Protein AF-A0A958L4K6-F1 (afdb_monomer)

Secondary structure (DSSP, 8-state):
-HHHHHHHHHHHHHHHHH----S--TTTTT-HHHHHHHSPPPGGG-TTS-HHHHHHHHHHHHHHHHHHHSSTT-HHHHHHHHHHHHHHHHHHHHHHHHHHHHHHHHHHHHHHHHHHHHHHHHHHHHHHHHHHHHHTTTGGG--HHHHHHHHHHHHHHHHHHHHHHHHHH---HHHHHHHHTSEEEEESSSSTTSS-EEEEEGGGHHHHHHHHHHHHHHHHHHHHHHHHHHHHHHHHHHHHHHHHTT--

pLDDT: mean 72.55, std 13.31, range [35.38, 89.75]

Solvent-accessible surface area (backbone atoms only — not comparable to full-atom values): 13839 Å² total; per-residue (Å²): 125,69,63,67,56,54,52,52,49,48,46,49,56,50,48,61,73,65,54,81,73,72,88,73,53,78,68,52,74,73,35,48,33,26,48,49,43,72,48,74,81,58,79,59,61,55,82,83,58,55,59,74,52,52,52,51,50,51,52,50,53,50,51,55,37,52,56,55,54,68,52,90,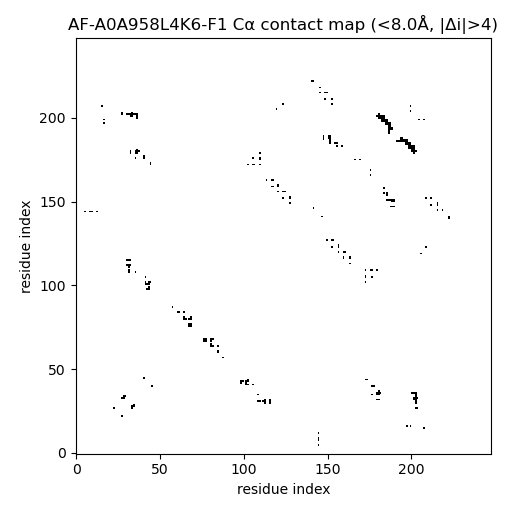86,46,71,68,57,32,52,52,36,50,52,50,50,50,51,52,52,50,52,51,51,54,48,52,53,51,32,52,51,45,48,52,52,50,50,51,50,50,53,54,27,50,52,51,49,53,52,50,45,52,55,50,51,54,46,52,54,53,46,51,64,66,39,68,82,48,65,91,73,67,52,74,62,56,56,38,50,54,36,40,54,51,48,52,47,51,52,51,51,50,50,52,55,53,56,74,74,53,86,55,65,53,61,51,52,60,57,49,42,34,58,49,79,44,40,55,38,90,48,85,89,54,58,60,77,42,74,47,45,47,43,48,43,70,58,56,51,52,53,51,49,50,57,44,49,58,49,48,52,52,50,53,50,53,52,52,52,52,52,52,52,53,52,51,51,55,49,50,54,55,51,56,66,70,78,107

Foldseek 3Di:
DPVVVLVVLVVVLVCLLVDPPDQPDPVLVPQLLSVLLPDDQQPLQDPPPPCVPLVVVLVVLLVVLVVQLPDPDCPPSVVVSVVVNVVSVVVVVVVVVVSVVSLVVLVVSLVRNLVVLVVVLVVLVVLLVVVCVLCVVPVVPDDLSLQQLSLQSVQLSVVSVVLNVVVVVDPRSSVSSVVSNFWDWGARDNDPPPHDIGTHGNSCSVVSNVVSSVSNVVRSVVSVVVVVVVVVVVVVVVVVVVVVVVVD

Mean predicted aligned error: 13.58 Å

Structure (mmCIF, N/CA/C/O backbone):
data_AF-A0A958L4K6-F1
#
_entry.id   AF-A0A958L4K6-F1
#
loop_
_atom_site.group_PDB
_atom_site.id
_atom_site.type_symbol
_atom_site.label_atom_id
_atom_site.label_alt_id
_atom_site.label_comp_id
_atom_site.label_asym_id
_atom_site.label_entity_id
_atom_site.label_seq_id
_atom_site.pdbx_PDB_ins_code
_atom_site.Cartn_x
_atom_site.Cartn_y
_atom_site.Cartn_z
_atom_site.occupancy
_atom_site.B_iso_or_equiv
_atom_site.auth_seq_id
_atom_site.auth_comp_id
_atom_site.auth_asym_id
_atom_site.auth_atom_id
_atom_site.pdbx_PDB_model_num
ATOM 1 N N . MET A 1 1 ? -34.001 4.582 21.088 1.00 43.16 1 MET A N 1
ATOM 2 C CA . MET A 1 1 ? -32.784 5.393 20.832 1.00 43.16 1 MET A CA 1
ATOM 3 C C . MET A 1 1 ? -31.508 4.577 20.560 1.00 43.16 1 MET A C 1
ATOM 5 O O . MET A 1 1 ? -30.573 5.158 20.028 1.00 43.16 1 MET A O 1
ATOM 9 N N . SER A 1 2 ? -31.430 3.273 20.881 1.00 48.81 2 SER A N 1
ATOM 10 C CA . SER A 1 2 ? -30.214 2.449 20.673 1.00 48.81 2 SER A CA 1
ATOM 11 C C . SER A 1 2 ? -30.035 1.944 19.227 1.00 48.81 2 SER A C 1
ATOM 13 O O . SER A 1 2 ? -28.913 1.917 18.723 1.00 48.81 2 SER A O 1
ATOM 15 N N . ASP A 1 3 ? -31.123 1.610 18.525 1.00 35.72 3 ASP A N 1
ATOM 16 C CA . ASP A 1 3 ? -31.025 0.961 17.205 1.00 35.72 3 ASP A CA 1
ATOM 17 C C . ASP A 1 3 ? -30.798 1.928 16.034 1.00 35.72 3 ASP A C 1
ATOM 19 O O . ASP A 1 3 ? -30.047 1.601 15.117 1.00 35.72 3 ASP A O 1
ATOM 23 N N . GLU A 1 4 ? -31.322 3.156 16.092 1.00 35.38 4 GLU A N 1
ATOM 24 C CA . GLU A 1 4 ? -31.062 4.182 15.065 1.00 35.38 4 GLU A CA 1
ATOM 25 C C . GLU A 1 4 ? -29.588 4.616 15.030 1.00 35.38 4 GLU A C 1
ATOM 27 O O . GLU A 1 4 ? -29.027 4.822 13.956 1.00 35.38 4 GLU A O 1
ATOM 32 N N . ARG A 1 5 ? -28.908 4.667 16.188 1.00 46.19 5 ARG A N 1
ATOM 33 C CA . ARG A 1 5 ? -27.465 4.966 16.252 1.00 46.19 5 ARG A CA 1
ATOM 34 C C . ARG A 1 5 ? -26.610 3.824 15.695 1.00 46.19 5 ARG A C 1
ATOM 36 O O . ARG A 1 5 ? -25.595 4.081 15.054 1.00 46.19 5 ARG A O 1
ATOM 43 N N . LYS A 1 6 ? -27.018 2.565 15.898 1.00 40.75 6 LYS A N 1
ATOM 44 C CA . LYS A 1 6 ? -26.334 1.385 15.331 1.00 40.75 6 LYS A CA 1
ATOM 45 C C . LYS A 1 6 ? -26.487 1.310 13.810 1.00 40.75 6 LYS A C 1
ATOM 47 O O . LYS A 1 6 ? -25.516 0.997 13.123 1.00 40.75 6 LYS A O 1
ATOM 52 N N . LEU A 1 7 ? -27.676 1.628 13.291 1.00 42.53 7 LEU A N 1
ATOM 53 C CA . LEU A 1 7 ? -27.942 1.742 11.853 1.00 42.53 7 LEU A CA 1
ATOM 54 C C . LEU A 1 7 ? -27.157 2.899 11.220 1.00 42.53 7 LEU A C 1
ATOM 56 O O . LEU A 1 7 ? -26.510 2.687 10.198 1.00 42.53 7 LEU A O 1
ATOM 60 N N . GLY A 1 8 ? -27.112 4.067 11.870 1.00 45.09 8 GLY A N 1
ATOM 61 C CA . GLY A 1 8 ? -26.341 5.222 11.399 1.00 45.09 8 GLY A CA 1
ATOM 62 C C . GLY A 1 8 ? -24.828 4.980 11.318 1.00 45.09 8 GLY A C 1
ATOM 63 O O . GLY A 1 8 ? -24.182 5.471 10.404 1.00 45.09 8 GLY A O 1
ATOM 64 N N . ARG A 1 9 ? -24.245 4.170 12.214 1.00 48.53 9 ARG A N 1
ATOM 65 C CA . ARG A 1 9 ? -22.796 3.868 12.189 1.00 48.53 9 ARG A CA 1
ATOM 66 C C . ARG A 1 9 ? -22.401 2.760 11.222 1.00 48.53 9 ARG A C 1
ATOM 68 O O . ARG A 1 9 ? -21.302 2.794 10.681 1.00 48.53 9 ARG A O 1
ATOM 75 N N . ARG A 1 10 ? -23.284 1.782 10.987 1.00 45.12 10 ARG A N 1
ATOM 76 C CA . ARG A 1 10 ? -23.115 0.855 9.858 1.00 45.12 10 ARG A CA 1
ATOM 77 C C . ARG A 1 10 ? -23.192 1.609 8.535 1.00 45.12 10 ARG A C 1
ATOM 79 O O . ARG A 1 10 ? -22.370 1.343 7.672 1.00 45.12 10 ARG A O 1
ATOM 86 N N . ALA A 1 11 ? -24.119 2.562 8.417 1.00 49.81 11 ALA A N 1
ATOM 87 C CA . ALA A 1 11 ? -24.169 3.466 7.276 1.00 49.81 11 ALA A CA 1
ATOM 88 C C . ALA A 1 11 ? -22.883 4.295 7.169 1.00 49.81 11 ALA A C 1
ATOM 90 O O . ALA A 1 11 ? -22.297 4.285 6.108 1.00 49.81 11 ALA A O 1
ATOM 91 N N . ALA A 1 12 ? -22.354 4.863 8.261 1.00 51.41 12 ALA A N 1
ATOM 92 C CA . ALA A 1 12 ? -21.104 5.631 8.227 1.00 51.41 12 ALA A CA 1
ATOM 93 C C . ALA A 1 12 ? -19.885 4.817 7.758 1.00 51.41 12 ALA A C 1
ATOM 95 O O . ALA A 1 12 ? -19.093 5.323 6.982 1.00 51.41 12 ALA A O 1
ATOM 96 N N . LEU A 1 13 ? -19.732 3.559 8.188 1.00 52.06 13 LEU A N 1
ATOM 97 C CA . LEU A 1 13 ? -18.602 2.713 7.774 1.00 52.06 13 LEU A CA 1
ATOM 98 C C . LEU A 1 13 ? -18.737 2.251 6.312 1.00 52.06 13 LEU A C 1
ATOM 100 O O . LEU A 1 13 ? -17.747 2.170 5.594 1.00 52.06 13 LEU A O 1
ATOM 104 N N . VAL A 1 14 ? -19.971 2.000 5.862 1.00 51.19 14 VAL A N 1
ATOM 105 C CA . VAL A 1 14 ? -20.287 1.745 4.450 1.00 51.19 14 VAL A CA 1
ATOM 106 C C . VAL A 1 14 ? -20.069 3.010 3.618 1.00 51.19 14 VAL A C 1
ATOM 108 O O . VAL A 1 14 ? -19.422 2.932 2.587 1.00 51.19 14 VAL A O 1
ATOM 111 N N . ASP A 1 15 ? -20.522 4.174 4.075 1.00 51.16 15 ASP A N 1
ATOM 112 C CA . ASP A 1 15 ? -20.342 5.469 3.414 1.00 51.16 15 ASP A CA 1
ATOM 113 C C . ASP A 1 15 ? -18.861 5.853 3.337 1.00 51.16 15 ASP A C 1
ATOM 115 O O . ASP A 1 15 ? -18.447 6.411 2.332 1.00 51.16 15 ASP A O 1
ATOM 119 N N . LEU A 1 16 ? -18.041 5.481 4.326 1.00 53.28 16 LEU A N 1
ATOM 120 C CA . LEU A 1 16 ? -16.588 5.692 4.313 1.00 53.28 16 LEU A CA 1
ATOM 121 C C . LEU A 1 16 ? -15.876 4.778 3.302 1.00 53.28 16 LEU A C 1
ATOM 123 O O . LEU A 1 16 ? -14.919 5.189 2.658 1.00 53.28 16 LEU A O 1
ATOM 127 N N . LEU A 1 17 ? -16.384 3.556 3.104 1.00 49.12 17 LEU A N 1
ATOM 128 C CA . LEU A 1 17 ? -15.924 2.639 2.052 1.00 49.12 17 LEU A CA 1
ATOM 129 C C . LEU A 1 17 ? -16.460 3.013 0.656 1.00 49.12 17 LEU A C 1
ATOM 131 O O . LEU A 1 17 ? -15.868 2.632 -0.352 1.00 49.12 17 LEU A O 1
ATOM 135 N N . TYR A 1 18 ? -17.569 3.755 0.594 1.00 45.62 18 TYR A N 1
ATOM 136 C CA . TYR A 1 18 ? -18.181 4.274 -0.632 1.00 45.62 18 TYR A CA 1
ATOM 137 C C . TYR A 1 18 ? -17.740 5.706 -0.973 1.00 45.62 18 TYR A C 1
ATOM 139 O O . TYR A 1 18 ? -18.053 6.178 -2.072 1.00 45.62 18 TYR A O 1
ATOM 147 N N . TRP A 1 19 ? -17.040 6.410 -0.075 1.00 43.09 19 TRP A N 1
ATOM 148 C CA . TRP A 1 19 ? -16.670 7.799 -0.308 1.00 43.09 19 TRP A CA 1
ATOM 149 C C . TRP A 1 19 ? -15.504 7.886 -1.285 1.00 43.09 19 TRP A C 1
ATOM 151 O O . TRP A 1 19 ? -14.355 7.569 -0.985 1.00 43.09 19 TRP A O 1
ATOM 161 N N . ASP A 1 20 ? -15.840 8.362 -2.479 1.00 37.66 20 ASP A N 1
ATOM 162 C CA . ASP A 1 20 ? -14.915 8.826 -3.498 1.00 37.66 20 ASP A CA 1
ATOM 163 C C . ASP A 1 20 ? -14.172 10.053 -2.942 1.00 37.66 20 ASP A C 1
ATOM 165 O O . ASP A 1 20 ? -14.572 11.203 -3.142 1.00 37.66 20 ASP A O 1
ATOM 169 N N . HIS A 1 21 ? -13.130 9.820 -2.138 1.00 45.28 21 HIS A N 1
ATOM 170 C CA . HIS A 1 21 ? -12.241 10.880 -1.690 1.00 45.28 21 HIS A CA 1
ATOM 171 C C . HIS A 1 21 ? -11.534 11.444 -2.920 1.00 45.28 21 HIS A C 1
ATOM 173 O O . HIS A 1 21 ? -10.486 10.961 -3.357 1.00 45.28 21 HIS A O 1
ATOM 179 N N . THR A 1 22 ? -12.111 12.506 -3.480 1.00 40.19 22 THR A N 1
ATOM 180 C CA . THR A 1 22 ? -11.419 13.393 -4.405 1.00 40.19 22 THR A CA 1
ATOM 181 C C . THR A 1 22 ? -10.070 13.754 -3.785 1.00 40.19 22 THR A C 1
ATOM 183 O O . THR A 1 22 ? -10.028 14.240 -2.657 1.00 40.19 22 THR A O 1
ATOM 186 N N . LEU A 1 23 ? -8.996 13.471 -4.528 1.00 43.59 23 LEU A N 1
ATOM 187 C CA . LEU A 1 23 ? -7.555 13.546 -4.223 1.00 43.59 23 LEU A CA 1
ATOM 188 C C . LEU A 1 23 ? -7.027 14.910 -3.695 1.00 43.59 23 LEU A C 1
ATOM 190 O O . LEU A 1 23 ? -5.999 15.402 -4.156 1.00 43.59 23 LEU A O 1
ATOM 194 N N . SER A 1 24 ? -7.709 15.580 -2.764 1.00 39.88 24 SER A N 1
ATOM 195 C CA . SER A 1 24 ? -7.459 16.994 -2.450 1.00 39.88 24 SER A CA 1
ATOM 196 C C . SER A 1 24 ? -6.723 17.256 -1.136 1.00 39.88 24 SER A C 1
ATOM 198 O O . SER A 1 24 ? -6.512 18.420 -0.797 1.00 39.88 24 SER A O 1
ATOM 200 N N . SER A 1 25 ? -6.324 16.232 -0.377 1.00 44.19 25 SER A N 1
ATOM 201 C CA . SER A 1 25 ? -5.546 16.448 0.849 1.00 44.19 25 SER A CA 1
ATOM 202 C C . SER A 1 25 ? -4.074 16.722 0.502 1.00 44.19 25 SER A C 1
ATOM 204 O O . SER A 1 25 ? -3.472 16.024 -0.313 1.00 44.19 25 SER A O 1
ATOM 206 N N . ALA A 1 26 ? -3.468 17.748 1.108 1.00 46.88 26 ALA A N 1
ATOM 207 C CA . ALA A 1 26 ? -2.056 18.088 0.891 1.00 46.88 26 ALA A CA 1
ATOM 208 C C . ALA A 1 26 ? -1.102 16.931 1.254 1.00 46.88 26 ALA A C 1
ATOM 210 O O . ALA A 1 26 ? -0.021 16.829 0.688 1.00 46.88 26 ALA A O 1
ATOM 211 N N . VAL A 1 27 ? -1.542 16.018 2.125 1.00 46.88 27 VAL A N 1
ATOM 212 C CA . VAL A 1 27 ? -0.804 14.819 2.544 1.00 46.88 27 VAL A CA 1
ATOM 213 C C . VAL A 1 27 ? -0.813 13.731 1.448 1.00 46.88 27 VAL A C 1
ATOM 215 O O . VAL A 1 27 ? 0.168 13.005 1.309 1.00 46.88 27 VAL A O 1
ATOM 218 N N . LEU A 1 28 ? -1.839 13.671 0.579 1.00 47.50 28 LEU A N 1
ATOM 219 C CA . LEU A 1 28 ? -1.854 12.792 -0.611 1.00 47.50 28 LEU A CA 1
ATOM 220 C C . LEU A 1 28 ? -0.819 13.202 -1.670 1.00 47.50 28 LEU A C 1
ATOM 222 O O . LEU A 1 28 ? -0.403 12.369 -2.469 1.00 47.50 28 LEU A O 1
ATOM 226 N N . ARG A 1 29 ? -0.387 14.471 -1.704 1.00 51.12 29 ARG A N 1
ATOM 227 C CA . ARG A 1 29 ? 0.635 14.938 -2.665 1.00 51.12 29 ARG A CA 1
ATOM 228 C C . ARG A 1 29 ? 2.043 14.418 -2.355 1.00 51.12 29 ARG A C 1
ATOM 230 O O . ARG A 1 29 ? 2.867 14.325 -3.276 1.00 51.12 29 ARG A O 1
ATOM 237 N N . ASP A 1 30 ? 2.298 14.070 -1.097 1.00 62.56 30 ASP A N 1
ATOM 238 C CA . ASP A 1 30 ? 3.616 13.639 -0.622 1.00 62.56 30 ASP A CA 1
ATOM 239 C C . ASP A 1 30 ? 3.746 12.116 -0.468 1.00 62.56 30 ASP A C 1
ATOM 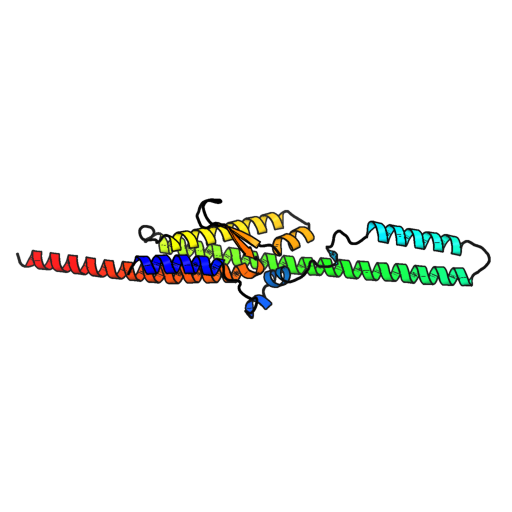241 O O . ASP A 1 30 ? 4.866 11.620 -0.393 1.00 62.56 30 ASP A O 1
ATOM 245 N N . SER A 1 31 ? 2.639 11.364 -0.519 1.00 72.81 31 SER A N 1
ATOM 246 C CA . SER A 1 31 ? 2.668 9.894 -0.560 1.00 72.81 31 SER A CA 1
ATOM 247 C C . SER A 1 31 ? 3.216 9.378 -1.894 1.00 72.81 31 SER A C 1
ATOM 249 O O . SER A 1 31 ? 2.783 9.789 -2.980 1.00 72.81 31 SER A O 1
ATOM 251 N N . MET A 1 32 ? 4.157 8.434 -1.829 1.00 80.88 32 MET A N 1
ATOM 252 C CA . MET A 1 32 ? 4.737 7.824 -3.021 1.00 80.88 32 MET A CA 1
ATOM 253 C C . MET A 1 32 ? 3.766 6.817 -3.648 1.00 80.88 32 MET A C 1
ATOM 255 O O . MET A 1 32 ? 3.663 6.738 -4.876 1.00 80.88 32 MET A O 1
ATOM 259 N N . LEU A 1 33 ? 2.975 6.122 -2.824 1.00 77.56 33 LEU A N 1
ATOM 260 C CA . LEU A 1 33 ? 1.861 5.284 -3.282 1.00 77.56 33 LEU A CA 1
ATOM 261 C C . LEU A 1 33 ? 0.821 6.099 -4.061 1.00 77.56 33 LEU A C 1
ATOM 263 O O . LEU A 1 33 ? 0.361 5.663 -5.117 1.00 77.56 33 LEU A O 1
ATOM 267 N N . ALA A 1 34 ? 0.494 7.310 -3.597 1.00 75.50 34 ALA A N 1
ATOM 268 C CA . ALA A 1 34 ? -0.417 8.203 -4.310 1.00 75.50 34 ALA A CA 1
ATOM 269 C C . ALA A 1 34 ? 0.157 8.675 -5.654 1.00 75.50 34 ALA A C 1
ATOM 271 O O . ALA A 1 34 ? -0.558 8.719 -6.658 1.00 75.50 34 ALA A O 1
ATOM 272 N N . ARG A 1 35 ? 1.463 8.961 -5.710 1.00 77.12 35 ARG A N 1
ATOM 273 C CA . ARG A 1 35 ? 2.152 9.310 -6.961 1.00 77.12 35 ARG A CA 1
ATOM 274 C C . ARG A 1 35 ? 2.163 8.152 -7.959 1.00 77.12 35 ARG A C 1
ATOM 276 O O . ARG A 1 35 ? 1.873 8.394 -9.125 1.00 77.12 35 ARG A O 1
ATOM 283 N N . ILE A 1 36 ? 2.437 6.919 -7.525 1.00 78.12 36 ILE A N 1
ATOM 284 C CA . ILE A 1 36 ? 2.375 5.725 -8.392 1.00 78.12 36 ILE A CA 1
ATOM 285 C C . ILE A 1 36 ? 0.939 5.449 -8.855 1.00 78.12 36 ILE A C 1
ATOM 287 O O . ILE A 1 36 ? 0.729 5.134 -10.022 1.00 78.12 36 ILE A O 1
ATOM 291 N N . GLY A 1 37 ? -0.054 5.604 -7.976 1.00 71.69 37 GLY A N 1
ATOM 292 C CA . GLY A 1 37 ? -1.465 5.410 -8.323 1.00 71.69 37 GLY A CA 1
ATOM 293 C C . GLY A 1 37 ? -2.016 6.450 -9.308 1.00 71.69 37 GLY A C 1
ATOM 294 O O . GLY A 1 37 ? -2.902 6.131 -10.096 1.00 71.69 37 GLY A O 1
ATOM 295 N N . ALA A 1 38 ? -1.489 7.680 -9.292 1.00 70.38 38 ALA A N 1
ATOM 296 C CA . ALA A 1 38 ? -1.911 8.762 -10.185 1.00 70.38 38 ALA A CA 1
ATOM 297 C C . ALA A 1 38 ? -1.118 8.831 -11.505 1.00 70.38 38 ALA A C 1
ATOM 299 O O . ALA A 1 38 ? -1.577 9.449 -12.469 1.00 70.38 38 ALA A O 1
ATOM 300 N N . GLN A 1 39 ? 0.081 8.244 -11.560 1.00 73.44 39 GLN A N 1
ATOM 301 C CA . GLN A 1 39 ? 0.947 8.285 -12.737 1.00 73.44 39 GLN A CA 1
ATOM 302 C C . GLN A 1 39 ? 0.645 7.136 -13.706 1.00 73.44 39 GLN A C 1
ATOM 304 O O . GLN A 1 39 ? 0.435 5.987 -13.322 1.00 73.44 39 GLN A O 1
ATOM 309 N N . GLN A 1 40 ? 0.657 7.448 -15.005 1.00 69.69 40 GLN A N 1
ATOM 310 C CA . GLN A 1 40 ? 0.696 6.415 -16.037 1.00 69.69 40 GLN A CA 1
ATOM 311 C C . GLN A 1 40 ? 2.015 5.644 -15.946 1.00 69.69 40 GLN A C 1
ATOM 313 O O . GLN A 1 40 ? 3.040 6.202 -15.546 1.00 69.69 40 GLN A O 1
ATOM 318 N N . LEU A 1 41 ? 1.983 4.372 -16.356 1.00 75.19 41 LEU A N 1
ATOM 319 C CA . LEU A 1 41 ? 3.161 3.510 -16.384 1.00 75.19 41 LEU A CA 1
ATOM 320 C C . LEU A 1 41 ? 4.336 4.254 -17.057 1.00 75.19 41 LEU A C 1
ATOM 322 O O . LEU A 1 41 ? 4.175 4.752 -18.174 1.00 75.19 41 LEU A O 1
ATOM 326 N N . PRO A 1 42 ? 5.515 4.342 -16.414 1.00 77.00 42 PRO A N 1
ATOM 327 C CA . PRO A 1 42 ? 6.684 4.954 -17.020 1.00 77.00 42 PRO A CA 1
ATOM 328 C C . PRO A 1 42 ? 6.941 4.360 -18.403 1.00 77.00 42 PRO A C 1
ATOM 330 O O . PRO A 1 42 ? 6.971 3.139 -18.569 1.00 77.00 42 PRO A O 1
ATOM 333 N N . TRP A 1 43 ? 7.158 5.221 -19.397 1.00 71.44 43 TRP A N 1
ATOM 334 C CA . TRP A 1 43 ? 7.327 4.827 -20.801 1.00 71.44 43 TRP A CA 1
ATOM 335 C C . TRP A 1 43 ? 8.388 3.721 -20.991 1.00 71.44 43 TRP A C 1
ATOM 337 O O . TRP A 1 43 ? 8.235 2.850 -21.847 1.00 71.44 43 TRP A O 1
ATOM 347 N N . GLY A 1 44 ? 9.428 3.696 -20.144 1.00 65.44 44 GLY A N 1
ATOM 348 C CA . GLY A 1 44 ? 10.476 2.672 -20.144 1.00 65.44 44 GLY A CA 1
ATOM 349 C C . GLY A 1 44 ? 10.022 1.255 -19.752 1.00 65.44 44 GLY A C 1
ATOM 350 O O . GLY A 1 44 ? 10.779 0.308 -19.978 1.00 65.44 44 GLY A O 1
ATOM 351 N N . LEU A 1 45 ? 8.813 1.097 -19.197 1.00 72.12 45 LEU A N 1
ATOM 352 C CA . LEU A 1 45 ? 8.224 -0.166 -18.726 1.00 72.12 45 LEU A CA 1
ATOM 353 C C . LEU A 1 45 ? 7.141 -0.745 -19.667 1.00 72.12 45 LEU A C 1
ATOM 355 O O . LEU A 1 45 ? 6.667 -1.864 -19.442 1.00 72.12 45 LEU A O 1
ATOM 359 N N . HIS A 1 46 ? 6.747 -0.042 -20.737 1.00 75.56 46 HIS A N 1
ATOM 360 C CA . HIS A 1 46 ? 5.745 -0.544 -21.692 1.00 75.56 46 HIS A CA 1
ATOM 361 C C . HIS A 1 46 ? 6.256 -1.765 -22.491 1.00 75.56 46 HIS A C 1
ATOM 363 O O . HIS A 1 46 ? 7.379 -1.762 -22.993 1.00 75.56 46 HIS A O 1
ATOM 369 N N . LYS A 1 47 ? 5.412 -2.809 -22.640 1.00 62.66 47 LYS A N 1
ATOM 370 C CA . LYS 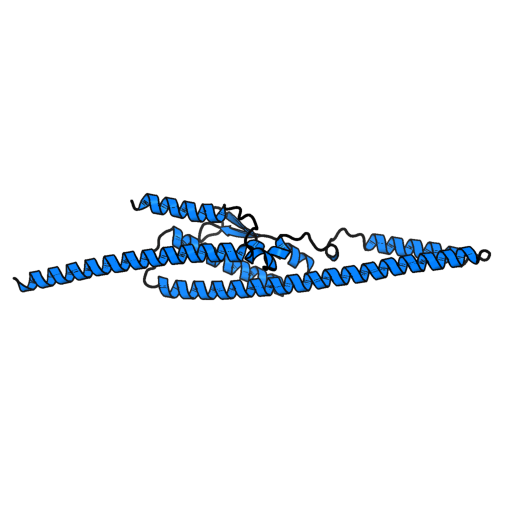A 1 47 ? 5.734 -4.052 -23.398 1.00 62.66 47 LYS A CA 1
ATOM 371 C C . LYS A 1 47 ? 5.725 -3.824 -24.905 1.00 62.66 47 LYS A C 1
ATOM 373 O O . LYS A 1 47 ? 6.514 -4.441 -25.609 1.00 62.66 47 LYS A O 1
ATOM 378 N N . ASP A 1 48 ? 4.848 -2.939 -25.369 1.00 57.88 48 ASP A N 1
ATOM 379 C CA . ASP A 1 48 ? 4.570 -2.749 -26.795 1.00 57.88 48 ASP A CA 1
ATOM 380 C C . ASP A 1 48 ? 5.599 -1.858 -27.487 1.00 57.88 48 ASP A C 1
ATOM 382 O O . ASP A 1 48 ? 5.482 -1.565 -28.677 1.00 57.88 48 ASP A O 1
ATOM 386 N N . PHE A 1 49 ? 6.624 -1.406 -26.758 1.00 53.41 49 PHE A N 1
ATOM 387 C CA . PHE A 1 49 ? 7.626 -0.567 -27.376 1.00 53.41 49 PHE A CA 1
ATOM 388 C C . PHE A 1 49 ? 8.519 -1.429 -28.277 1.00 53.41 49 PHE A C 1
ATOM 390 O O . PHE A 1 49 ? 9.049 -2.440 -27.803 1.00 53.41 49 PHE A O 1
ATOM 397 N N . PRO A 1 50 ? 8.707 -1.085 -29.562 1.00 55.31 50 PRO A N 1
ATOM 398 C CA . PRO A 1 50 ? 9.096 -2.062 -30.569 1.00 55.31 50 PRO A CA 1
ATOM 399 C C . PRO A 1 50 ? 10.600 -2.362 -30.532 1.00 55.31 50 PRO A C 1
ATOM 401 O O . PRO A 1 50 ? 11.278 -2.139 -31.514 1.00 55.31 50 PRO A O 1
ATOM 404 N N . TYR A 1 51 ? 11.188 -2.845 -29.439 1.00 55.22 51 TYR A N 1
ATOM 405 C CA . TYR A 1 51 ? 12.643 -3.056 -29.352 1.00 55.22 51 TYR A CA 1
ATOM 406 C C . TYR A 1 51 ? 13.160 -4.083 -30.364 1.00 55.22 51 TYR A C 1
ATOM 408 O O . TYR A 1 51 ? 14.208 -3.869 -30.969 1.00 55.22 51 TYR A O 1
ATOM 416 N N . GLY A 1 52 ? 12.404 -5.161 -30.596 1.00 58.84 52 GLY A N 1
ATOM 417 C CA . GLY A 1 52 ? 12.730 -6.130 -31.646 1.00 58.84 52 GLY A CA 1
ATOM 418 C C . GLY A 1 52 ? 12.614 -5.530 -33.049 1.00 58.84 52 GLY A C 1
ATOM 419 O O . GLY A 1 52 ? 13.414 -5.836 -33.926 1.00 58.84 52 GLY A O 1
ATOM 420 N N . ILE A 1 53 ? 11.662 -4.613 -33.240 1.00 58.59 53 ILE A N 1
ATOM 421 C CA . ILE A 1 53 ? 11.397 -3.965 -34.525 1.00 58.59 53 ILE A CA 1
ATOM 422 C C . ILE A 1 53 ? 12.422 -2.842 -34.754 1.00 58.59 53 ILE A C 1
ATOM 424 O O . ILE A 1 53 ? 13.156 -2.906 -35.726 1.00 58.59 53 ILE A O 1
ATOM 428 N N . LEU A 1 54 ? 12.589 -1.886 -33.839 1.00 62.88 54 LEU A N 1
ATOM 429 C CA . LEU A 1 54 ? 13.627 -0.846 -33.863 1.00 62.88 54 LEU A CA 1
ATOM 430 C C . LEU A 1 54 ? 15.034 -1.431 -33.988 1.00 62.88 54 LEU A C 1
ATOM 432 O O . LEU A 1 54 ? 15.799 -0.939 -34.805 1.00 62.88 54 LEU A O 1
ATOM 436 N N . GLY A 1 55 ? 15.372 -2.493 -33.251 1.00 65.50 55 GLY A N 1
ATOM 437 C CA . GLY A 1 55 ? 16.661 -3.172 -33.404 1.00 65.50 55 GLY A CA 1
ATOM 438 C C . GLY A 1 55 ? 16.848 -3.738 -34.814 1.00 65.50 55 GLY A C 1
ATOM 439 O O . GLY A 1 55 ? 17.873 -3.494 -35.446 1.00 65.50 55 GLY A O 1
ATOM 440 N N . SER A 1 56 ? 15.831 -4.420 -35.350 1.00 66.56 56 SER A N 1
ATOM 441 C CA . SER A 1 56 ? 15.862 -4.963 -36.713 1.00 66.56 56 SER A CA 1
ATOM 442 C C . SER A 1 56 ? 15.902 -3.873 -37.791 1.00 66.56 56 SER A C 1
ATOM 444 O O . SER A 1 56 ? 16.606 -4.031 -38.784 1.00 66.56 56 SER A O 1
ATOM 446 N N . TRP A 1 57 ? 15.184 -2.763 -37.608 1.00 69.12 57 TRP A N 1
ATOM 447 C CA . TRP A 1 57 ? 15.168 -1.628 -38.533 1.00 69.12 57 TRP A CA 1
ATOM 448 C C . TRP A 1 57 ? 16.481 -0.856 -38.503 1.00 69.12 57 TRP A C 1
ATOM 450 O O . TRP A 1 57 ? 17.002 -0.520 -39.558 1.00 69.12 57 TRP A O 1
ATOM 460 N N . VAL A 1 58 ? 17.058 -0.623 -37.322 1.00 72.12 58 VAL A N 1
ATOM 461 C CA . VAL A 1 58 ? 18.374 0.015 -37.184 1.00 72.12 58 VAL A CA 1
ATOM 462 C C . VAL A 1 58 ? 19.447 -0.842 -37.853 1.00 72.12 58 VAL A C 1
ATOM 464 O O . VAL A 1 58 ? 20.241 -0.313 -38.624 1.00 72.12 58 VAL A O 1
ATOM 467 N N . MET A 1 59 ? 19.433 -2.164 -37.652 1.00 70.88 59 MET A N 1
ATOM 468 C CA . MET A 1 59 ? 20.371 -3.071 -38.327 1.00 70.88 59 MET A CA 1
ATOM 469 C C . MET A 1 59 ? 20.155 -3.116 -39.845 1.00 70.88 59 MET A C 1
ATOM 471 O O . MET A 1 59 ? 21.129 -3.092 -40.595 1.00 70.88 59 MET A O 1
ATOM 475 N N . ALA A 1 60 ? 18.903 -3.116 -40.315 1.00 73.75 60 ALA A N 1
ATOM 476 C CA . ALA A 1 60 ? 18.588 -3.051 -41.741 1.00 73.75 60 ALA A CA 1
ATOM 477 C C . ALA A 1 60 ? 19.087 -1.737 -42.367 1.00 73.75 60 ALA A C 1
ATOM 479 O O . ALA A 1 60 ? 19.774 -1.759 -43.385 1.00 73.75 60 ALA A O 1
ATOM 480 N N . VAL A 1 61 ? 18.831 -0.600 -41.720 1.00 74.06 61 VAL A N 1
ATOM 481 C CA . VAL A 1 61 ? 19.286 0.725 -42.161 1.00 74.06 61 VAL A CA 1
ATOM 482 C C . VAL A 1 61 ? 20.817 0.803 -42.189 1.00 74.06 61 VAL A C 1
ATOM 484 O O . VAL A 1 61 ? 21.387 1.230 -43.191 1.00 74.06 61 VAL A O 1
ATOM 487 N N . LEU A 1 62 ? 21.499 0.316 -41.148 1.00 70.31 62 LEU A N 1
ATOM 488 C CA . LEU A 1 62 ? 22.965 0.254 -41.110 1.00 70.31 62 LEU A CA 1
ATOM 489 C C . LEU A 1 62 ? 23.539 -0.666 -42.199 1.00 70.31 62 LEU A C 1
ATOM 491 O O . LEU A 1 62 ? 24.556 -0.329 -42.800 1.00 70.31 62 LEU A O 1
ATOM 495 N N . SER A 1 63 ? 22.879 -1.790 -42.501 1.00 71.94 63 SER A N 1
ATOM 496 C CA . SER A 1 63 ? 23.308 -2.703 -43.569 1.00 71.94 63 SER A CA 1
ATOM 497 C C . SER A 1 63 ? 23.177 -2.082 -44.963 1.00 71.94 63 SER A C 1
ATOM 499 O O . SER A 1 63 ? 24.088 -2.208 -45.778 1.00 71.94 63 SER A O 1
ATOM 501 N N . VAL A 1 64 ? 22.100 -1.329 -45.216 1.00 73.25 64 VAL A N 1
ATOM 502 C CA . VAL A 1 64 ? 21.903 -0.581 -46.466 1.00 73.25 64 VAL A CA 1
ATOM 503 C C . VAL A 1 64 ? 22.990 0.484 -46.618 1.00 73.25 64 VAL A C 1
ATOM 505 O O . VAL A 1 64 ? 23.607 0.588 -47.676 1.00 73.25 64 VAL A O 1
ATOM 508 N N . PHE A 1 65 ? 23.300 1.224 -45.551 1.00 69.75 65 PHE A N 1
ATOM 509 C CA . PHE A 1 65 ? 24.370 2.223 -45.581 1.00 69.75 65 PHE A CA 1
ATOM 510 C C . PHE A 1 65 ? 25.767 1.620 -45.773 1.00 69.75 65 PHE A C 1
ATOM 512 O O . PHE A 1 65 ? 26.581 2.217 -46.478 1.00 69.75 65 PHE A O 1
ATOM 519 N N . ALA A 1 66 ? 26.035 0.435 -45.217 1.00 69.31 66 ALA A N 1
ATOM 520 C CA . ALA A 1 66 ? 27.290 -0.283 -45.433 1.00 69.31 66 ALA A CA 1
ATOM 521 C C . ALA A 1 66 ? 27.485 -0.676 -46.909 1.00 69.31 66 ALA A C 1
ATOM 523 O O . ALA A 1 66 ? 28.581 -0.521 -47.437 1.00 69.31 66 ALA A O 1
ATOM 524 N N . VAL A 1 67 ? 26.418 -1.104 -47.596 1.00 71.31 67 VAL A N 1
ATOM 525 C CA . VAL A 1 67 ? 26.446 -1.428 -49.037 1.00 71.31 67 VAL A CA 1
ATOM 526 C C . VAL A 1 67 ? 26.673 -0.180 -49.898 1.00 71.31 67 VAL A C 1
ATOM 528 O O . VAL A 1 67 ? 27.406 -0.228 -50.882 1.00 71.31 67 VAL A O 1
ATOM 531 N N . PHE A 1 68 ? 26.096 0.967 -49.529 1.00 67.31 68 PHE A N 1
ATOM 532 C CA . PHE A 1 68 ? 26.357 2.225 -50.240 1.00 67.31 68 PHE A CA 1
ATOM 533 C C . PHE A 1 68 ? 27.782 2.753 -50.029 1.00 67.31 68 PHE A C 1
ATOM 535 O O . PHE A 1 68 ? 28.314 3.424 -50.910 1.00 67.31 68 PHE A O 1
ATOM 542 N N . ALA A 1 69 ? 28.409 2.449 -48.891 1.00 64.12 69 ALA A N 1
ATOM 543 C CA . ALA A 1 69 ? 29.783 2.852 -48.601 1.00 64.12 69 ALA A CA 1
ATOM 544 C C . ALA A 1 69 ? 30.837 2.031 -49.372 1.00 64.12 69 ALA A C 1
ATOM 546 O O . ALA A 1 69 ? 31.939 2.529 -49.590 1.00 64.12 69 ALA A O 1
ATOM 547 N N . THR A 1 70 ? 30.518 0.802 -49.800 1.00 68.44 70 THR A N 1
ATOM 548 C CA . THR A 1 70 ? 31.437 -0.069 -50.558 1.00 68.44 70 THR A CA 1
ATOM 549 C C . THR A 1 70 ? 31.374 0.130 -52.073 1.00 68.44 70 THR A C 1
ATOM 551 O O . THR A 1 70 ? 32.210 -0.420 -52.789 1.00 68.44 70 THR A O 1
ATOM 554 N N . HIS A 1 71 ? 30.414 0.905 -52.587 1.00 67.12 71 HIS A N 1
ATOM 555 C CA . HIS A 1 71 ? 30.308 1.152 -54.021 1.00 67.12 71 HIS A CA 1
ATOM 556 C C . HIS A 1 71 ? 31.319 2.229 -54.453 1.00 67.12 71 HIS A C 1
ATOM 558 O O . HIS A 1 71 ? 31.149 3.421 -54.188 1.00 67.12 71 HIS A O 1
ATOM 564 N N . GLU A 1 72 ? 32.397 1.795 -55.110 1.00 59.59 72 GLU A N 1
ATOM 565 C CA . GLU A 1 72 ? 33.459 2.662 -55.627 1.00 59.59 72 GLU A CA 1
ATOM 566 C C . GLU A 1 72 ? 32.891 3.683 -56.627 1.00 59.59 72 GLU A C 1
ATOM 568 O O . GLU A 1 72 ? 32.458 3.327 -57.721 1.00 59.59 72 GLU A O 1
ATOM 573 N N . GLY A 1 73 ? 32.861 4.965 -56.247 1.00 63.22 73 GLY A N 1
ATOM 574 C CA . GLY A 1 73 ? 32.539 6.046 -57.186 1.00 63.22 73 GLY A CA 1
ATOM 575 C C . GLY A 1 73 ? 31.954 7.326 -56.594 1.00 63.22 73 GLY A C 1
ATOM 576 O O . GLY A 1 73 ? 32.026 8.359 -57.249 1.00 63.22 73 GLY A O 1
ATOM 577 N N . ASN A 1 74 ? 31.414 7.318 -55.368 1.00 68.94 74 ASN A N 1
ATOM 578 C CA . ASN A 1 74 ? 30.807 8.521 -54.782 1.00 68.94 74 ASN A CA 1
ATOM 579 C C . ASN A 1 74 ? 31.172 8.719 -53.303 1.00 68.94 74 ASN A C 1
ATOM 581 O O . ASN A 1 74 ? 30.398 8.414 -52.396 1.00 68.94 74 ASN A O 1
ATOM 585 N N . LEU A 1 75 ? 32.338 9.329 -53.065 1.00 71.38 75 LEU A N 1
ATOM 586 C CA . LEU A 1 75 ? 32.816 9.735 -51.734 1.00 71.38 75 LEU A CA 1
ATOM 587 C C . LEU A 1 75 ? 31.780 10.587 -50.969 1.00 71.38 75 LEU A C 1
ATOM 589 O O . LEU A 1 75 ? 31.651 10.486 -49.753 1.00 71.38 75 LEU A O 1
ATOM 593 N N . LEU A 1 76 ? 31.005 11.398 -51.695 1.00 72.31 76 LEU A N 1
ATOM 594 C CA . LEU A 1 76 ? 29.966 12.262 -51.134 1.00 72.31 76 LEU A CA 1
ATOM 595 C C . LEU A 1 76 ? 28.782 11.446 -50.580 1.00 72.31 76 LEU A C 1
ATOM 597 O O . LEU A 1 76 ? 28.309 11.729 -49.483 1.00 72.31 76 LEU A O 1
ATOM 601 N N . LEU A 1 77 ? 28.370 10.370 -51.268 1.00 71.94 77 LEU A N 1
ATOM 602 C CA . LEU A 1 77 ? 27.362 9.431 -50.754 1.00 71.94 77 LEU A CA 1
ATOM 603 C C . LEU A 1 77 ? 27.876 8.650 -49.543 1.00 71.94 77 LEU A C 1
ATOM 605 O O . LEU A 1 77 ? 27.115 8.463 -48.598 1.00 71.94 77 LEU A O 1
ATOM 609 N N . ALA A 1 78 ? 29.149 8.245 -49.545 1.00 70.12 78 ALA A N 1
ATOM 610 C CA . ALA A 1 78 ? 29.765 7.553 -48.413 1.00 70.12 78 ALA A CA 1
ATOM 611 C C . ALA A 1 78 ? 29.851 8.444 -47.155 1.00 70.12 78 ALA A C 1
ATOM 613 O O . ALA A 1 78 ? 29.626 7.981 -46.038 1.00 70.12 78 ALA A O 1
ATOM 614 N N . LEU A 1 79 ? 30.118 9.744 -47.316 1.00 75.00 79 LEU A N 1
ATOM 615 C CA . LEU A 1 79 ? 30.101 10.708 -46.210 1.00 75.00 79 LEU A CA 1
ATOM 616 C C . LEU A 1 79 ? 28.676 10.972 -45.699 1.00 75.00 79 LEU A C 1
ATOM 618 O O . LEU A 1 79 ? 28.456 11.023 -44.487 1.00 75.00 79 LEU A O 1
ATOM 622 N N . CYS A 1 80 ? 27.694 11.092 -46.597 1.00 75.12 80 CYS A N 1
ATOM 623 C CA . CYS A 1 80 ? 26.289 11.243 -46.216 1.00 75.12 80 CYS A CA 1
ATOM 624 C C . CYS A 1 80 ? 25.734 9.992 -45.507 1.00 75.12 80 CYS A C 1
ATOM 626 O O . CYS A 1 80 ? 24.995 10.124 -44.526 1.00 75.12 80 CYS A O 1
ATOM 628 N N . SER A 1 81 ? 26.100 8.784 -45.949 1.00 73.25 81 SER A N 1
ATOM 629 C CA . SER A 1 81 ? 25.693 7.527 -45.304 1.00 73.25 81 SER A CA 1
ATOM 630 C C . SER A 1 81 ? 26.350 7.345 -43.934 1.00 73.25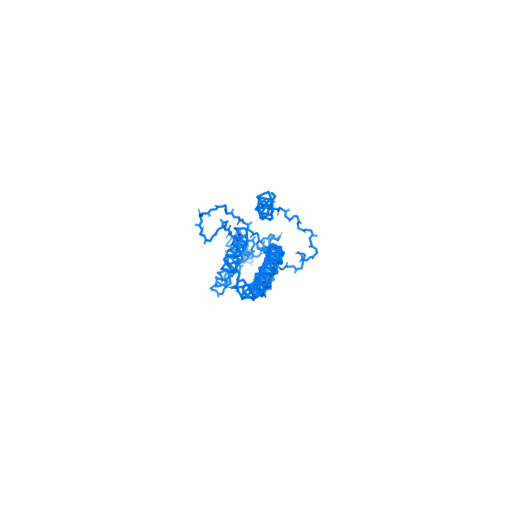 81 SER A C 1
ATOM 632 O O . SER A 1 81 ? 25.679 6.968 -42.975 1.00 73.25 81 SER A O 1
ATOM 634 N N . ALA A 1 82 ? 27.630 7.697 -43.794 1.00 75.06 82 ALA A N 1
ATOM 635 C CA . ALA A 1 82 ? 28.315 7.683 -42.504 1.00 75.06 82 ALA A CA 1
ATOM 636 C C . ALA A 1 82 ? 27.708 8.696 -41.514 1.00 75.06 82 ALA A C 1
ATOM 638 O O . ALA A 1 82 ? 27.469 8.360 -40.353 1.00 75.06 82 ALA A O 1
ATOM 639 N N . GLY A 1 83 ? 27.401 9.918 -41.967 1.00 76.50 83 GLY A N 1
ATOM 640 C CA . GLY A 1 83 ? 26.781 10.952 -41.130 1.00 76.50 83 GLY A CA 1
ATOM 641 C C . GLY A 1 83 ? 25.377 10.573 -40.649 1.00 76.50 83 GLY A C 1
ATOM 642 O O . GLY A 1 83 ? 25.047 10.747 -39.477 1.00 76.50 83 GLY A O 1
ATOM 643 N N . THR A 1 84 ? 24.559 9.989 -41.524 1.00 77.31 84 THR A N 1
ATOM 644 C CA . THR A 1 84 ? 23.217 9.504 -41.157 1.00 77.31 84 THR A CA 1
ATOM 645 C C . THR A 1 84 ? 23.272 8.287 -40.234 1.00 77.31 84 THR A C 1
ATOM 647 O O . THR A 1 84 ? 22.533 8.251 -39.251 1.00 77.31 84 THR A O 1
ATOM 650 N N . ALA A 1 85 ? 24.188 7.340 -40.460 1.00 76.69 85 ALA A N 1
ATOM 651 C CA . ALA A 1 85 ? 24.423 6.225 -39.542 1.00 76.69 85 ALA A CA 1
ATOM 652 C C . ALA A 1 85 ? 24.832 6.708 -38.139 1.00 76.69 85 ALA A C 1
ATOM 654 O O . ALA A 1 85 ? 24.319 6.205 -37.138 1.00 76.69 85 ALA A O 1
ATOM 655 N N . PHE A 1 86 ? 25.691 7.728 -38.054 1.00 80.38 86 PHE A N 1
ATOM 656 C CA . PHE A 1 86 ? 26.083 8.334 -36.781 1.00 80.38 86 PHE A CA 1
ATOM 657 C C . PHE A 1 86 ? 24.899 8.994 -36.060 1.00 80.38 86 PHE A C 1
ATOM 659 O O . PHE A 1 86 ? 24.732 8.801 -34.857 1.00 80.38 86 PHE A O 1
ATOM 666 N N . LEU A 1 87 ? 24.032 9.711 -36.785 1.00 79.94 87 LEU A N 1
ATOM 667 C CA . LEU A 1 87 ? 22.810 10.292 -36.215 1.00 79.94 87 LEU A CA 1
ATOM 668 C C . LEU A 1 87 ? 21.842 9.218 -35.702 1.00 79.94 87 LEU A C 1
ATOM 670 O O . LEU A 1 87 ? 21.285 9.371 -34.617 1.00 79.94 87 LEU A O 1
ATOM 674 N N . VAL A 1 88 ? 21.669 8.118 -36.442 1.00 80.62 88 VAL A N 1
ATOM 675 C CA . VAL A 1 88 ? 20.822 6.989 -36.022 1.00 80.62 88 VAL A CA 1
ATOM 676 C C . VAL A 1 88 ? 21.381 6.337 -34.757 1.00 80.62 88 VAL A C 1
ATOM 678 O O . VAL A 1 88 ? 20.639 6.131 -33.799 1.00 80.62 88 VAL A O 1
ATOM 681 N N . LEU A 1 89 ? 22.687 6.063 -34.707 1.00 80.81 89 LEU A N 1
ATOM 682 C CA . LEU A 1 89 ? 23.335 5.501 -33.518 1.00 80.81 89 LEU A CA 1
ATOM 683 C C . LEU A 1 89 ? 23.262 6.455 -32.319 1.00 80.81 89 LEU A C 1
ATOM 685 O O . LEU A 1 89 ? 22.980 6.009 -31.209 1.00 80.81 89 LEU A O 1
ATOM 689 N N . GLY A 1 90 ? 23.452 7.758 -32.540 1.00 81.56 90 GLY A N 1
ATOM 690 C CA . GLY A 1 90 ? 23.297 8.788 -31.514 1.00 81.56 90 GLY A CA 1
ATOM 691 C C . GLY A 1 90 ? 21.875 8.842 -30.955 1.00 81.56 90 GLY A C 1
ATOM 692 O O . GLY A 1 90 ? 21.694 8.830 -29.741 1.00 81.56 90 GLY A O 1
ATOM 693 N N . ALA A 1 91 ? 20.858 8.807 -31.820 1.00 79.38 91 ALA A N 1
ATOM 694 C CA . ALA A 1 91 ? 19.457 8.767 -31.406 1.00 79.38 91 ALA A CA 1
ATOM 695 C C . ALA A 1 91 ? 19.128 7.498 -30.598 1.00 79.38 91 ALA A C 1
ATOM 697 O O . ALA A 1 91 ? 18.464 7.581 -29.564 1.00 79.38 91 ALA A O 1
ATOM 698 N N . VAL A 1 92 ? 19.640 6.334 -31.017 1.00 80.69 92 VAL A N 1
ATOM 699 C CA . VAL A 1 92 ? 19.488 5.067 -30.282 1.00 80.69 92 VAL A CA 1
ATOM 700 C C . VAL A 1 92 ? 20.179 5.134 -28.919 1.00 80.69 92 VAL A C 1
ATOM 702 O O . VAL A 1 92 ? 19.586 4.728 -27.923 1.00 80.69 92 VAL A O 1
ATOM 705 N N . ALA A 1 93 ? 21.397 5.676 -28.849 1.00 79.44 93 ALA A N 1
ATOM 706 C CA . ALA A 1 93 ? 22.136 5.831 -27.599 1.00 79.44 93 ALA A CA 1
ATOM 707 C C . ALA A 1 93 ? 21.440 6.803 -26.630 1.00 79.44 93 ALA A C 1
ATOM 709 O O . ALA A 1 93 ? 21.274 6.488 -25.453 1.00 79.44 93 ALA A O 1
ATOM 710 N N . CYS A 1 94 ? 20.965 7.957 -27.109 1.00 83.12 94 CYS A N 1
ATOM 711 C CA . CYS A 1 94 ? 20.169 8.876 -26.294 1.00 83.12 94 CYS A CA 1
ATOM 712 C C . CYS A 1 94 ? 18.905 8.191 -25.758 1.00 83.12 94 CYS A C 1
ATOM 714 O O . CYS A 1 94 ? 18.581 8.323 -24.578 1.00 83.12 94 CYS A O 1
ATOM 716 N N . TYR A 1 95 ? 18.225 7.412 -26.598 1.00 78.56 95 TYR A N 1
ATOM 717 C CA . TYR A 1 95 ? 17.014 6.696 -26.219 1.00 78.56 95 TYR A CA 1
ATOM 718 C C . TYR A 1 95 ? 17.261 5.609 -25.158 1.00 78.56 95 TYR A C 1
ATOM 720 O O . TYR A 1 95 ? 16.515 5.520 -24.179 1.00 78.56 95 TYR A O 1
ATOM 728 N N . THR A 1 96 ? 18.316 4.797 -25.296 1.00 78.19 96 THR A N 1
ATOM 729 C CA . THR A 1 96 ? 18.652 3.762 -24.301 1.00 78.19 96 THR A CA 1
ATOM 730 C C . THR A 1 96 ? 19.026 4.371 -22.954 1.00 78.19 96 THR A C 1
ATOM 732 O O . THR A 1 96 ? 18.563 3.882 -21.920 1.00 78.19 96 THR A O 1
ATOM 735 N N . VAL A 1 97 ? 19.778 5.476 -22.957 1.00 81.94 97 VAL A N 1
ATOM 736 C CA . VAL A 1 97 ? 20.114 6.237 -21.744 1.00 81.94 97 VAL A CA 1
ATOM 737 C C . VAL A 1 97 ? 18.852 6.780 -21.077 1.00 81.94 97 VAL A C 1
ATOM 739 O O . VAL A 1 97 ? 18.659 6.593 -19.873 1.00 81.94 97 VAL A O 1
ATOM 742 N N . GLN A 1 98 ? 17.948 7.390 -21.847 1.00 82.06 98 GLN A N 1
ATOM 743 C CA . GLN A 1 98 ? 16.690 7.913 -21.317 1.00 82.06 98 GLN A CA 1
ATOM 744 C C . GLN A 1 98 ? 15.836 6.786 -20.708 1.00 82.06 98 GLN A C 1
ATOM 746 O O . GLN A 1 98 ? 15.249 6.959 -19.638 1.00 82.06 98 GLN A O 1
ATOM 751 N N . LYS A 1 99 ? 15.814 5.600 -21.332 1.00 79.12 99 LYS A N 1
ATOM 752 C CA . LYS A 1 99 ? 15.053 4.438 -20.844 1.00 79.12 99 LYS A CA 1
ATOM 753 C C . LYS A 1 99 ? 15.616 3.928 -19.530 1.00 79.12 99 LYS A C 1
ATOM 755 O O . LYS A 1 99 ? 14.867 3.669 -18.591 1.00 79.12 99 LYS A O 1
ATOM 760 N N . GLN A 1 100 ? 16.936 3.784 -19.462 1.00 81.75 100 GLN A N 1
ATOM 761 C CA . GLN A 1 100 ? 17.612 3.336 -18.255 1.00 81.75 100 GLN A CA 1
ATOM 762 C C . GLN A 1 100 ? 17.374 4.315 -17.103 1.00 81.75 100 GLN A C 1
ATOM 764 O O . GLN A 1 100 ? 17.088 3.878 -15.991 1.00 81.75 100 GLN A O 1
ATOM 769 N N . SER A 1 101 ? 17.394 5.621 -17.383 1.00 83.31 101 SER A N 1
ATOM 770 C CA . SER A 1 101 ? 17.012 6.652 -16.417 1.00 83.31 101 SER A CA 1
ATOM 771 C C . SER A 1 101 ? 15.562 6.485 -15.942 1.00 83.31 101 SER A C 1
ATOM 773 O O . SER A 1 101 ? 15.325 6.456 -14.738 1.00 83.31 101 SER A O 1
ATOM 775 N N . SER A 1 102 ? 14.606 6.268 -16.852 1.00 82.94 102 SER A N 1
ATOM 776 C CA . SER A 1 102 ? 13.192 6.053 -16.504 1.00 82.94 102 SER A CA 1
ATOM 777 C C . SER A 1 102 ? 12.967 4.795 -15.653 1.00 82.94 102 SER A C 1
ATOM 779 O O . SER A 1 102 ? 12.235 4.845 -14.667 1.00 82.94 102 SER A O 1
ATOM 781 N N . ILE A 1 103 ? 13.626 3.678 -15.979 1.00 83.88 103 ILE A N 1
ATOM 782 C CA . ILE A 1 103 ? 13.558 2.445 -15.176 1.00 83.88 103 ILE A CA 1
ATOM 783 C C . ILE A 1 103 ? 14.172 2.672 -13.794 1.00 83.88 103 ILE A C 1
ATOM 785 O O . ILE A 1 103 ? 13.637 2.197 -12.794 1.00 83.88 103 ILE A O 1
ATOM 789 N N . GLN A 1 104 ? 15.289 3.397 -13.722 1.00 84.94 104 GLN A N 1
ATOM 790 C CA . GLN A 1 104 ? 15.943 3.688 -12.453 1.00 84.94 104 GLN A CA 1
ATOM 791 C C . GLN A 1 104 ? 15.082 4.600 -11.575 1.00 84.94 104 GLN A C 1
ATOM 793 O O . GLN A 1 104 ? 14.943 4.332 -10.386 1.00 84.94 104 GLN A O 1
ATOM 798 N N . GLN A 1 105 ? 14.443 5.616 -12.157 1.00 84.88 105 GLN A N 1
ATOM 799 C CA . GLN A 1 105 ? 13.457 6.443 -11.463 1.00 84.88 105 GLN A CA 1
ATOM 800 C C . GLN A 1 105 ? 12.291 5.594 -10.943 1.00 84.88 105 GLN A C 1
ATOM 802 O O . GLN A 1 105 ? 11.953 5.694 -9.768 1.00 84.88 105 GLN A O 1
ATOM 807 N N . ALA A 1 106 ? 11.737 4.697 -11.766 1.00 84.56 106 ALA A N 1
ATOM 808 C CA . ALA A 1 106 ? 10.664 3.796 -11.343 1.00 84.56 106 ALA A CA 1
ATOM 809 C C . ALA A 1 106 ? 11.087 2.881 -10.179 1.00 84.56 106 ALA A C 1
ATOM 811 O O . ALA A 1 106 ? 10.301 2.626 -9.274 1.00 84.56 106 ALA A O 1
ATOM 812 N N . ARG A 1 107 ? 12.342 2.413 -10.155 1.00 85.69 107 ARG A N 1
ATOM 813 C CA . ARG A 1 107 ? 12.877 1.622 -9.033 1.00 85.69 107 ARG A CA 1
ATOM 814 C C . ARG A 1 107 ? 12.947 2.414 -7.734 1.00 85.69 107 ARG A C 1
ATOM 816 O O . ARG A 1 107 ? 12.593 1.869 -6.697 1.00 85.69 107 ARG A O 1
ATOM 823 N N . VAL A 1 108 ? 13.398 3.667 -7.793 1.00 87.62 108 VAL A N 1
ATOM 824 C CA . VAL A 1 108 ? 13.454 4.551 -6.616 1.00 87.62 108 VAL A CA 1
ATOM 825 C C . VAL A 1 108 ? 12.046 4.789 -6.075 1.00 87.62 108 VAL A C 1
ATOM 827 O O . VAL A 1 108 ? 11.799 4.566 -4.898 1.00 87.62 108 VAL A O 1
ATOM 830 N N . GLN A 1 109 ? 11.110 5.119 -6.964 1.00 85.62 109 GLN A N 1
ATOM 831 C CA . GLN A 1 109 ? 9.695 5.294 -6.643 1.00 85.62 109 GLN A CA 1
ATOM 832 C C . GLN A 1 109 ? 9.079 4.064 -5.959 1.00 85.62 109 GLN A C 1
ATOM 834 O O . GLN A 1 109 ? 8.392 4.187 -4.949 1.00 85.62 109 GLN A O 1
ATOM 839 N N . ILE A 1 110 ? 9.337 2.867 -6.491 1.00 87.25 110 ILE A N 1
ATOM 840 C CA . ILE A 1 110 ? 8.858 1.614 -5.895 1.00 87.25 110 ILE A CA 1
ATOM 841 C C . ILE A 1 110 ? 9.498 1.386 -4.525 1.00 87.25 110 ILE A C 1
ATOM 843 O O . ILE A 1 110 ? 8.795 1.020 -3.592 1.00 87.25 110 ILE A O 1
ATOM 847 N N . ALA A 1 111 ? 10.807 1.608 -4.384 1.00 86.00 111 ALA A N 1
ATOM 848 C CA . ALA A 1 111 ? 11.494 1.430 -3.108 1.00 86.00 111 ALA A CA 1
ATOM 849 C C . ALA A 1 111 ? 10.918 2.351 -2.022 1.00 86.00 111 ALA A C 1
ATOM 851 O O . ALA A 1 111 ? 10.624 1.890 -0.924 1.00 86.00 111 ALA A O 1
ATOM 852 N N . GLU A 1 112 ? 10.691 3.624 -2.345 1.00 87.19 112 GLU A N 1
ATOM 853 C CA . GLU A 1 112 ? 10.057 4.590 -1.443 1.00 87.19 112 GLU A CA 1
ATOM 854 C C . GLU A 1 112 ? 8.626 4.170 -1.066 1.00 87.19 112 GLU A C 1
ATOM 856 O O . GLU A 1 112 ? 8.268 4.199 0.110 1.00 87.19 112 GLU A O 1
ATOM 861 N N . ALA A 1 113 ? 7.827 3.696 -2.027 1.00 86.38 113 ALA A N 1
ATOM 862 C CA . ALA A 1 113 ? 6.477 3.197 -1.761 1.00 86.38 113 ALA A CA 1
ATOM 863 C C . ALA A 1 113 ? 6.453 1.923 -0.898 1.00 86.38 113 ALA A C 1
ATOM 865 O O . ALA A 1 113 ? 5.557 1.756 -0.071 1.00 86.38 113 ALA A O 1
ATOM 866 N N . LEU A 1 114 ? 7.432 1.026 -1.051 1.00 87.62 114 LEU A N 1
ATOM 867 C CA . LEU A 1 114 ? 7.559 -0.161 -0.199 1.00 87.62 114 LEU A CA 1
ATOM 868 C C . LEU A 1 114 ? 7.932 0.214 1.241 1.00 87.62 114 LEU A C 1
ATOM 870 O O . LEU A 1 114 ? 7.368 -0.353 2.172 1.00 87.62 114 LEU A O 1
ATOM 874 N N . VAL A 1 115 ? 8.810 1.204 1.433 1.00 88.06 115 VAL A N 1
ATOM 875 C CA . VAL A 1 115 ? 9.130 1.746 2.768 1.00 88.06 115 VAL A CA 1
ATOM 876 C C . VAL A 1 115 ? 7.899 2.394 3.409 1.00 88.06 115 VAL A C 1
ATOM 878 O O . VAL A 1 115 ? 7.650 2.219 4.605 1.00 88.06 115 VAL A O 1
ATOM 881 N N . GLU A 1 116 ? 7.095 3.114 2.623 1.00 86.12 116 GLU A N 1
ATOM 882 C CA . GLU A 1 116 ? 5.821 3.674 3.083 1.00 86.12 116 GLU A CA 1
ATOM 883 C C . GLU A 1 116 ? 4.861 2.562 3.543 1.00 86.12 116 GLU A C 1
ATOM 885 O O . GLU A 1 116 ? 4.323 2.640 4.648 1.00 86.12 116 GLU A O 1
ATOM 890 N N . LEU A 1 117 ? 4.706 1.486 2.759 1.00 87.06 117 LEU A N 1
ATOM 891 C CA . LEU A 1 117 ? 3.895 0.321 3.138 1.00 87.06 117 LEU A CA 1
ATOM 892 C C . LEU A 1 117 ? 4.410 -0.374 4.402 1.00 87.06 117 LEU A C 1
ATOM 894 O O . LEU A 1 117 ? 3.615 -0.723 5.272 1.00 87.06 117 LEU A O 1
ATOM 898 N N . GLU A 1 118 ? 5.722 -0.555 4.535 1.00 87.00 118 GLU A N 1
ATOM 899 C CA . GLU A 1 118 ? 6.330 -1.161 5.723 1.00 87.00 118 GLU A CA 1
ATOM 900 C C . GLU A 1 118 ? 6.103 -0.305 6.979 1.00 87.00 118 GLU A C 1
ATOM 902 O O . GLU A 1 118 ? 5.801 -0.825 8.056 1.00 87.00 118 GLU A O 1
ATOM 907 N N . THR A 1 119 ? 6.142 1.019 6.830 1.00 86.94 119 THR A N 1
ATOM 908 C CA . THR A 1 119 ? 5.806 1.957 7.908 1.00 86.94 119 THR A CA 1
ATOM 909 C C . THR A 1 119 ? 4.333 1.835 8.307 1.00 86.94 119 THR A C 1
ATOM 911 O O . THR A 1 119 ? 4.024 1.723 9.495 1.00 86.94 119 THR A O 1
ATOM 914 N N . GLN A 1 120 ? 3.417 1.800 7.331 1.00 84.88 120 GLN A N 1
ATOM 915 C CA . GLN A 1 120 ? 1.979 1.625 7.576 1.00 84.88 120 GLN A CA 1
ATOM 916 C C . GLN A 1 120 ? 1.681 0.293 8.268 1.00 84.88 120 GLN A C 1
ATOM 918 O O . GLN A 1 120 ? 0.937 0.258 9.246 1.00 84.88 120 GLN A O 1
ATOM 923 N N . ARG A 1 121 ? 2.322 -0.790 7.821 1.00 87.88 121 ARG A N 1
ATOM 924 C CA . ARG A 1 121 ? 2.257 -2.110 8.454 1.00 87.88 121 ARG A CA 1
ATOM 925 C C . ARG A 1 121 ? 2.657 -2.046 9.927 1.00 87.88 121 ARG A C 1
ATOM 927 O O . ARG A 1 121 ? 1.932 -2.555 10.777 1.00 87.88 121 ARG A O 1
ATOM 934 N N . GLY A 1 122 ? 3.790 -1.414 10.238 1.00 82.25 122 GLY A N 1
ATOM 935 C CA . GLY A 1 122 ? 4.281 -1.284 11.611 1.00 82.25 122 GLY A CA 1
ATOM 936 C C . GLY A 1 122 ? 3.325 -0.489 12.504 1.00 82.25 122 GLY A C 1
ATOM 937 O O . GLY A 1 122 ? 2.994 -0.931 13.605 1.00 82.25 122 GLY A O 1
ATOM 938 N N . LEU A 1 123 ? 2.832 0.653 12.016 1.00 83.81 123 LEU A N 1
ATOM 939 C CA . LEU A 1 123 ? 1.848 1.470 12.732 1.00 83.81 123 LEU A CA 1
ATOM 940 C C . LEU A 1 123 ? 0.548 0.701 12.983 1.00 83.81 123 LEU A C 1
ATOM 942 O O . LEU A 1 123 ? 0.039 0.701 14.103 1.00 83.81 123 LEU A O 1
ATOM 946 N N . LEU A 1 124 ? 0.041 0.010 11.962 1.00 85.31 124 LEU A N 1
ATOM 947 C CA . LEU A 1 124 ? -1.193 -0.758 12.041 1.00 85.31 124 LEU A CA 1
ATOM 948 C C . LEU A 1 124 ? -1.065 -1.962 12.981 1.00 85.31 124 LEU A C 1
ATOM 950 O O . LEU A 1 124 ? -1.950 -2.188 13.802 1.00 85.31 124 LEU A O 1
ATOM 954 N N . SER A 1 125 ? 0.048 -2.695 12.915 1.00 84.88 125 SER A N 1
ATOM 955 C CA . SER A 1 125 ? 0.330 -3.819 13.812 1.00 84.88 125 SER A CA 1
ATOM 956 C C . SER A 1 125 ? 0.404 -3.367 15.271 1.00 84.88 125 SER A C 1
ATOM 958 O O . SER A 1 125 ? -0.228 -3.971 16.135 1.00 84.88 125 SER A O 1
ATOM 960 N N . ASN A 1 126 ? 1.130 -2.280 15.552 1.00 81.50 126 ASN A N 1
ATOM 961 C CA . ASN A 1 126 ? 1.232 -1.725 16.904 1.00 81.50 126 ASN A CA 1
ATOM 962 C C . ASN A 1 126 ? -0.130 -1.248 17.421 1.00 81.50 126 ASN A C 1
ATOM 964 O O . ASN A 1 126 ? -0.463 -1.451 18.590 1.00 81.50 126 ASN A O 1
ATOM 968 N N . TYR A 1 127 ? -0.923 -0.623 16.547 1.00 80.38 127 TYR A N 1
ATOM 969 C CA . TYR A 1 127 ? -2.271 -0.183 16.876 1.00 80.38 127 TYR A CA 1
ATOM 970 C C . TYR A 1 127 ? -3.180 -1.365 17.224 1.00 80.38 127 TYR A C 1
ATOM 972 O O . TYR A 1 127 ? -3.825 -1.344 18.269 1.00 80.38 127 TYR A O 1
ATOM 980 N N . LEU A 1 128 ? -3.200 -2.413 16.396 1.00 82.19 128 LEU A N 1
ATOM 981 C CA . LEU A 1 128 ? -4.011 -3.609 16.634 1.00 82.19 128 LEU A CA 1
ATOM 982 C C . LEU A 1 128 ? -3.603 -4.331 17.923 1.00 82.19 128 LEU A C 1
ATOM 984 O O . LEU A 1 128 ? -4.472 -4.731 18.692 1.00 82.19 128 LEU A O 1
ATOM 988 N N . GLU A 1 129 ? -2.306 -4.413 18.226 1.00 80.94 129 GLU A N 1
ATOM 989 C CA . GLU A 1 129 ? -1.839 -4.994 19.487 1.00 80.94 129 GLU A CA 1
ATOM 990 C C . GLU A 1 129 ? -2.277 -4.158 20.706 1.00 80.94 129 GLU A C 1
ATOM 992 O O . GLU A 1 129 ? -2.732 -4.697 21.721 1.00 80.94 129 GLU A O 1
ATOM 997 N N . ALA A 1 130 ? -2.171 -2.828 20.625 1.00 78.94 130 ALA A N 1
ATOM 998 C CA . ALA A 1 130 ? -2.643 -1.932 21.679 1.00 78.94 130 ALA A CA 1
ATOM 999 C C . ALA A 1 130 ? -4.166 -2.024 21.862 1.00 78.94 130 ALA A C 1
ATOM 1001 O O . ALA A 1 130 ? -4.664 -2.031 22.995 1.00 78.94 130 ALA A O 1
ATOM 1002 N N . LEU A 1 131 ? -4.892 -2.136 20.750 1.00 76.62 131 LEU A N 1
ATOM 1003 C CA . LEU A 1 131 ? -6.333 -2.298 20.712 1.00 76.62 131 LEU A CA 1
ATOM 1004 C C . LEU A 1 131 ? -6.752 -3.602 21.391 1.00 76.62 131 LEU A C 1
ATOM 1006 O O . LEU A 1 131 ? -7.577 -3.550 22.299 1.00 76.62 131 LEU A O 1
ATOM 1010 N N . ASP A 1 132 ? -6.127 -4.730 21.051 1.00 75.62 132 ASP A N 1
ATOM 1011 C CA . ASP A 1 132 ? -6.390 -6.033 21.675 1.00 75.62 132 ASP A CA 1
ATOM 1012 C C . ASP A 1 132 ? -6.146 -6.009 23.185 1.00 75.62 132 ASP A C 1
ATOM 1014 O O . ASP A 1 132 ? -6.948 -6.527 23.969 1.00 75.62 132 ASP A O 1
ATOM 1018 N N . ARG A 1 133 ? -5.078 -5.339 23.636 1.00 74.56 133 ARG A N 1
ATOM 1019 C CA . ARG A 1 133 ? -4.811 -5.162 25.071 1.00 74.56 133 ARG A CA 1
ATOM 1020 C C . ARG A 1 133 ? -5.924 -4.367 25.760 1.00 74.56 133 ARG A C 1
ATOM 1022 O O . ARG A 1 133 ? -6.371 -4.782 26.833 1.00 74.56 133 ARG A O 1
ATOM 1029 N N . ARG A 1 134 ? -6.395 -3.262 25.165 1.00 71.00 134 ARG A N 1
ATOM 1030 C CA . ARG A 1 134 ? -7.478 -2.417 25.718 1.00 71.00 134 ARG A CA 1
ATOM 1031 C C . ARG A 1 134 ? -8.832 -3.129 25.707 1.00 71.00 134 ARG A C 1
ATOM 1033 O O . ARG A 1 134 ? -9.564 -3.055 26.693 1.00 71.00 134 ARG A O 1
ATOM 1040 N N . THR A 1 135 ? -9.162 -3.838 24.632 1.00 66.38 135 THR A N 1
ATOM 1041 C CA . THR A 1 135 ? -10.470 -4.483 24.446 1.00 66.38 135 THR A CA 1
ATOM 1042 C C . THR A 1 135 ? -10.572 -5.854 25.099 1.00 66.38 135 THR A C 1
ATOM 1044 O O . THR A 1 135 ? -11.691 -6.285 25.378 1.00 66.38 135 THR A O 1
ATOM 1047 N N . SER A 1 136 ? -9.456 -6.514 25.440 1.00 64.94 136 SER A N 1
ATOM 1048 C CA . SER A 1 136 ? -9.437 -7.806 26.158 1.00 64.94 136 SER A CA 1
ATOM 1049 C C . SER A 1 136 ? -10.313 -7.828 27.419 1.00 64.94 136 SER A C 1
ATOM 1051 O O . SER A 1 136 ? -10.872 -8.863 27.774 1.00 64.94 136 SER A O 1
ATOM 1053 N N . ARG A 1 137 ? -10.489 -6.674 28.076 1.00 59.94 137 ARG A N 1
ATOM 1054 C CA . ARG A 1 137 ? -11.317 -6.509 29.283 1.00 59.94 137 ARG A CA 1
ATOM 1055 C C . ARG A 1 137 ? -12.810 -6.323 29.002 1.00 59.94 137 ARG A C 1
ATOM 1057 O O . ARG A 1 137 ? -13.617 -6.465 29.915 1.00 59.94 137 ARG A O 1
ATOM 1064 N N . TYR A 1 138 ? -13.175 -5.988 27.767 1.00 58.41 138 TYR A N 1
ATOM 1065 C CA . TYR A 1 138 ? -14.506 -5.503 27.393 1.00 58.41 138 TYR A CA 1
ATOM 1066 C C . TYR A 1 138 ? -15.107 -6.239 26.185 1.00 58.41 138 TYR A C 1
ATOM 1068 O O . TYR A 1 138 ? -16.194 -5.881 25.732 1.00 58.41 138 TYR A O 1
ATOM 1076 N N . PHE A 1 139 ? -14.440 -7.286 25.680 1.00 48.56 139 PHE A N 1
ATOM 1077 C CA . PHE A 1 139 ? -14.816 -7.997 24.449 1.00 48.56 139 PHE A CA 1
ATOM 1078 C C . PHE A 1 139 ? -16.238 -8.590 24.468 1.00 48.56 139 PHE A C 1
ATOM 1080 O O . PHE A 1 139 ? -16.831 -8.818 23.417 1.00 48.56 139 PHE A O 1
ATOM 1087 N N . HIS A 1 140 ? -16.829 -8.771 25.651 1.00 50.56 140 HIS A N 1
ATOM 1088 C CA . HIS A 1 140 ? -18.211 -9.229 25.819 1.00 50.56 140 HIS A CA 1
ATOM 1089 C C . HIS A 1 140 ? -19.274 -8.166 25.464 1.00 50.56 140 HIS A C 1
ATOM 1091 O O . HIS A 1 140 ? -20.449 -8.504 25.356 1.00 50.56 140 HIS A O 1
ATOM 1097 N N . VAL A 1 141 ? -18.885 -6.894 25.293 1.00 50.53 141 VAL A N 1
ATOM 1098 C CA . VAL A 1 141 ? -19.794 -5.736 25.118 1.00 50.53 141 VAL A CA 1
ATOM 1099 C C . VAL A 1 141 ? -19.650 -5.091 23.723 1.00 50.53 141 VAL A C 1
ATOM 1101 O O . VAL A 1 141 ? -20.266 -4.072 23.413 1.00 50.53 141 VAL A O 1
ATOM 1104 N N . VAL A 1 142 ? -18.830 -5.668 22.840 1.00 55.28 142 VAL A N 1
ATOM 1105 C CA . VAL A 1 142 ? -18.447 -5.037 21.568 1.00 55.28 142 VAL A CA 1
ATOM 1106 C C . VAL A 1 142 ? -19.580 -5.125 20.537 1.00 55.28 142 VAL A C 1
ATOM 1108 O O . VAL A 1 142 ? -20.110 -6.195 20.244 1.00 55.28 142 VAL A O 1
ATOM 1111 N N . THR A 1 143 ? -19.952 -3.982 19.956 1.00 60.59 143 THR A N 1
ATOM 1112 C CA . THR A 1 143 ? -20.971 -3.887 18.902 1.00 60.59 143 THR A CA 1
ATOM 1113 C C . THR A 1 143 ? -20.482 -4.464 17.565 1.00 60.59 143 THR A C 1
ATOM 1115 O O . THR A 1 143 ? -19.287 -4.503 17.265 1.00 60.59 143 THR A O 1
ATOM 1118 N N . THR A 1 144 ? -21.420 -4.866 16.705 1.00 61.59 144 THR A N 1
ATOM 1119 C CA . THR A 1 144 ? -21.150 -5.406 15.358 1.00 61.59 144 THR A CA 1
ATOM 1120 C C . THR A 1 144 ? -20.342 -4.467 14.457 1.00 61.59 144 THR A C 1
ATOM 1122 O O . THR A 1 144 ? -19.588 -4.943 13.625 1.00 61.59 144 THR A O 1
ATOM 1125 N N . SER A 1 145 ? -20.444 -3.144 14.615 1.00 60.56 145 SER A N 1
ATOM 1126 C CA . SER A 1 145 ? -19.664 -2.188 13.810 1.00 60.56 145 SER A CA 1
ATOM 1127 C C . SER A 1 145 ? -18.170 -2.185 14.160 1.00 60.56 145 SER A C 1
ATOM 1129 O O . SER A 1 145 ? -17.332 -2.076 13.2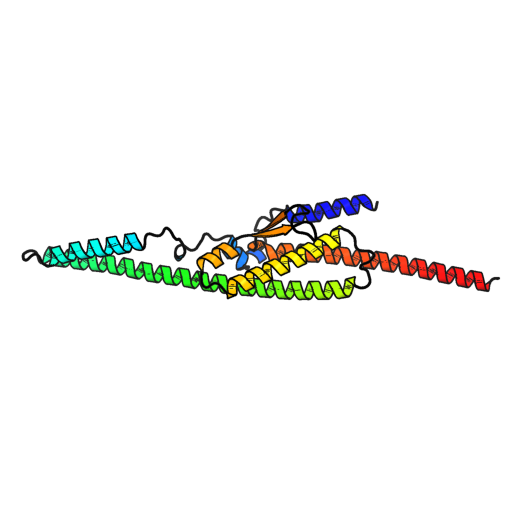72 1.00 60.56 145 SER A O 1
ATOM 1131 N N . LYS A 1 146 ? -17.827 -2.348 15.443 1.00 67.50 146 LYS A N 1
ATOM 1132 C CA . LYS A 1 146 ? -16.438 -2.325 15.937 1.00 67.50 146 LYS A CA 1
ATOM 1133 C C . LYS A 1 146 ? -15.700 -3.615 15.595 1.00 67.50 146 LYS A C 1
ATOM 1135 O O . LYS A 1 146 ? -14.541 -3.582 15.204 1.00 67.50 146 LYS A O 1
ATOM 1140 N N . THR A 1 147 ? -16.398 -4.747 15.681 1.00 70.88 147 THR A N 1
ATOM 1141 C CA . THR A 1 147 ? -15.872 -6.044 15.227 1.00 70.88 147 THR A CA 1
ATOM 1142 C C . THR A 1 147 ? -15.626 -6.059 13.718 1.00 70.88 147 THR A C 1
ATOM 1144 O O . THR A 1 147 ? -14.607 -6.588 13.285 1.00 70.88 147 THR A O 1
ATOM 1147 N N . THR A 1 148 ? -16.494 -5.428 12.917 1.00 70.75 148 THR A N 1
ATOM 1148 C CA . THR A 1 148 ? -16.257 -5.247 11.475 1.00 70.75 148 THR A CA 1
ATOM 1149 C C . THR A 1 148 ? -15.050 -4.349 11.199 1.00 70.75 148 THR A C 1
ATOM 1151 O O . THR A 1 148 ? -14.199 -4.738 10.408 1.00 70.75 148 THR A O 1
ATOM 1154 N N . ALA A 1 149 ? -14.925 -3.199 11.870 1.00 73.25 149 ALA A N 1
ATOM 1155 C CA . ALA A 1 149 ? -13.771 -2.308 11.710 1.00 73.25 149 ALA A CA 1
ATOM 1156 C C . ALA A 1 149 ? -12.443 -3.011 12.052 1.00 73.25 149 ALA A C 1
ATOM 1158 O O . ALA A 1 149 ? -11.496 -2.975 11.271 1.00 73.25 149 ALA A O 1
ATOM 1159 N N . TYR A 1 150 ? -12.407 -3.735 13.173 1.00 76.75 150 TYR A N 1
ATOM 1160 C CA . TYR A 1 150 ? -11.258 -4.547 13.576 1.00 76.75 150 TYR A CA 1
ATOM 1161 C C . TYR A 1 150 ? -10.925 -5.651 12.556 1.00 76.75 150 TYR A C 1
ATOM 1163 O O . TYR A 1 150 ? -9.758 -5.890 12.248 1.00 76.75 150 TYR A O 1
ATOM 1171 N N . ALA A 1 151 ? -11.941 -6.320 12.000 1.00 78.38 151 ALA A N 1
ATOM 1172 C CA . ALA A 1 151 ? -11.747 -7.331 10.962 1.00 78.38 151 ALA A CA 1
ATOM 1173 C C . ALA A 1 151 ? -11.167 -6.730 9.671 1.00 78.38 151 ALA A C 1
ATOM 1175 O O . ALA A 1 151 ? -10.257 -7.314 9.088 1.00 78.38 151 ALA A O 1
ATOM 1176 N N . ILE A 1 152 ? -11.651 -5.554 9.253 1.00 81.44 152 ILE A N 1
ATOM 1177 C CA . ILE A 1 152 ? -11.152 -4.845 8.068 1.00 81.44 152 ILE A CA 1
ATOM 1178 C C . ILE A 1 152 ? -9.690 -4.432 8.265 1.00 81.44 152 ILE A C 1
ATOM 1180 O O . ILE A 1 152 ? -8.876 -4.679 7.380 1.00 81.44 152 ILE A O 1
ATOM 1184 N N . LEU A 1 153 ? -9.321 -3.880 9.427 1.00 84.38 153 LEU A N 1
ATOM 1185 C CA . LEU A 1 153 ? -7.925 -3.528 9.716 1.00 84.38 153 LEU A CA 1
ATOM 1186 C C . LEU A 1 153 ? -6.989 -4.746 9.661 1.00 84.38 153 LEU A C 1
ATOM 1188 O O . LEU A 1 153 ? -5.899 -4.652 9.103 1.00 84.38 153 LEU A O 1
ATOM 1192 N N . ASN A 1 154 ? -7.418 -5.900 10.177 1.00 84.31 154 ASN A N 1
ATOM 1193 C CA . ASN A 1 154 ? -6.637 -7.136 10.073 1.00 84.31 154 ASN A CA 1
ATOM 1194 C C . ASN A 1 154 ? -6.498 -7.631 8.625 1.00 84.31 154 ASN A C 1
ATOM 1196 O O . ASN A 1 154 ? -5.426 -8.091 8.236 1.00 84.31 154 ASN A O 1
ATOM 1200 N N . GLN A 1 155 ? -7.551 -7.520 7.810 1.00 85.94 155 GLN A N 1
ATOM 1201 C CA . GLN A 1 155 ? -7.468 -7.847 6.382 1.00 85.94 155 GLN A CA 1
ATOM 1202 C C . GLN A 1 155 ? -6.507 -6.915 5.645 1.00 85.94 155 GLN A C 1
ATOM 1204 O O . GLN A 1 155 ? -5.691 -7.388 4.860 1.00 85.94 155 GLN A O 1
ATOM 1209 N N . ILE A 1 156 ? -6.552 -5.611 5.939 1.00 86.88 156 ILE A N 1
ATOM 1210 C CA . ILE A 1 156 ? -5.609 -4.634 5.387 1.00 86.88 156 ILE A CA 1
ATOM 1211 C C . ILE A 1 156 ? -4.172 -5.012 5.759 1.00 86.88 156 ILE A C 1
ATOM 1213 O O . ILE A 1 156 ? -3.314 -5.052 4.882 1.00 86.88 156 ILE A O 1
ATOM 1217 N N . LEU A 1 157 ? -3.911 -5.330 7.031 1.00 88.19 157 LEU A N 1
ATOM 1218 C CA . LEU A 1 157 ? -2.583 -5.746 7.481 1.00 88.19 157 LEU A CA 1
ATOM 1219 C C . LEU A 1 157 ? -2.094 -6.988 6.719 1.00 88.19 157 LEU A C 1
ATOM 1221 O O . LEU A 1 157 ? -0.975 -6.992 6.213 1.00 88.19 157 LEU A O 1
ATOM 1225 N N . SER A 1 158 ? -2.957 -7.997 6.571 1.00 87.69 158 SER A N 1
ATOM 1226 C CA . SER A 1 158 ? -2.637 -9.219 5.829 1.00 87.69 158 SER A CA 1
ATOM 1227 C C . SER A 1 158 ? -2.354 -8.956 4.346 1.00 87.69 158 SER A C 1
ATOM 1229 O O . SER A 1 158 ? -1.454 -9.571 3.780 1.00 87.69 158 SER A O 1
ATOM 1231 N N . GLU A 1 159 ? -3.101 -8.062 3.698 1.00 88.38 159 GLU A N 1
ATOM 1232 C CA . GLU A 1 159 ? -2.858 -7.677 2.303 1.00 88.38 159 GLU A CA 1
ATOM 1233 C C . GLU A 1 159 ? -1.530 -6.921 2.145 1.00 88.38 159 GLU A C 1
ATOM 1235 O O . GLU A 1 159 ? -0.807 -7.147 1.174 1.00 88.38 159 GLU A O 1
ATOM 1240 N N . ILE A 1 160 ? -1.168 -6.062 3.109 1.00 88.31 160 ILE A N 1
ATOM 1241 C CA . ILE A 1 160 ? 0.141 -5.393 3.126 1.00 88.31 160 ILE A CA 1
ATOM 1242 C C . ILE A 1 160 ? 1.268 -6.421 3.300 1.00 88.31 160 ILE A C 1
ATOM 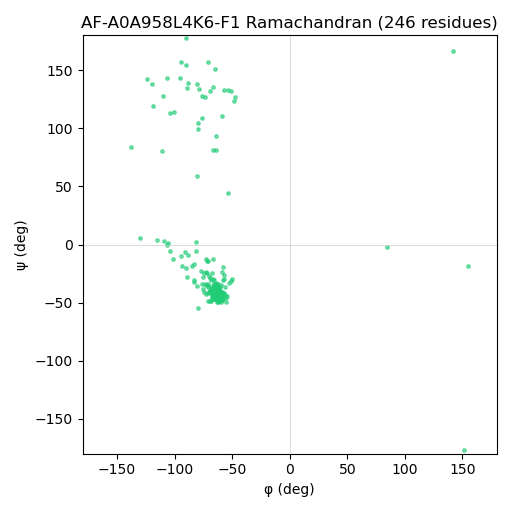1244 O O . ILE A 1 160 ? 2.269 -6.346 2.588 1.00 88.31 160 ILE A O 1
ATOM 1248 N N . ASP A 1 161 ? 1.108 -7.394 4.200 1.00 88.88 161 ASP A N 1
ATOM 1249 C CA . ASP A 1 161 ? 2.084 -8.472 4.402 1.00 88.88 161 ASP A CA 1
ATOM 1250 C C . ASP A 1 161 ? 2.311 -9.277 3.115 1.00 88.88 161 ASP A C 1
ATOM 1252 O O . ASP A 1 161 ? 3.458 -9.476 2.706 1.00 88.88 161 ASP A O 1
ATOM 1256 N N . LEU A 1 162 ? 1.230 -9.676 2.436 1.00 88.12 162 LEU A N 1
ATOM 1257 C CA . LEU A 1 162 ? 1.303 -10.389 1.158 1.00 88.12 162 LEU A CA 1
ATOM 1258 C C . LEU A 1 162 ? 1.993 -9.549 0.079 1.00 88.12 162 LEU A C 1
ATOM 1260 O O . LEU A 1 162 ? 2.868 -10.049 -0.624 1.00 88.12 162 LEU A O 1
ATOM 1264 N N . LEU A 1 163 ? 1.651 -8.264 -0.029 1.00 87.56 163 LEU A N 1
ATOM 1265 C CA . LEU A 1 163 ? 2.280 -7.337 -0.970 1.00 87.56 163 LEU A CA 1
ATOM 1266 C C . LEU A 1 163 ? 3.788 -7.207 -0.744 1.00 87.56 163 LEU A C 1
ATOM 1268 O O . LEU A 1 163 ? 4.565 -7.263 -1.700 1.00 87.56 163 LEU A O 1
ATOM 1272 N N . LEU A 1 164 ? 4.212 -7.048 0.511 1.00 88.81 164 LEU A N 1
ATOM 1273 C CA . LEU A 1 164 ? 5.626 -6.955 0.865 1.00 88.81 164 LEU A CA 1
ATOM 1274 C C . LEU A 1 164 ? 6.346 -8.280 0.581 1.00 88.81 164 LEU A C 1
ATOM 1276 O O . LEU A 1 164 ? 7.430 -8.275 -0.009 1.00 88.81 164 LEU A O 1
ATOM 1280 N N . GLU A 1 165 ? 5.729 -9.417 0.901 1.00 89.75 165 GLU A N 1
ATOM 1281 C CA . GLU A 1 165 ? 6.292 -10.737 0.618 1.00 89.75 165 GLU A CA 1
ATOM 1282 C C . GLU A 1 165 ? 6.452 -10.980 -0.891 1.00 89.75 165 GLU A C 1
ATOM 1284 O O . GLU A 1 165 ? 7.539 -11.351 -1.346 1.00 89.75 165 GLU A O 1
ATOM 1289 N N . GLU A 1 166 ? 5.411 -10.729 -1.687 1.00 88.25 166 GLU A N 1
ATOM 1290 C CA . GLU A 1 166 ? 5.464 -10.823 -3.148 1.00 88.25 166 GLU A CA 1
ATOM 1291 C C . GLU A 1 166 ? 6.538 -9.891 -3.721 1.00 88.25 166 GLU A C 1
ATOM 1293 O O . GLU A 1 166 ? 7.308 -10.291 -4.604 1.00 88.25 166 GLU A O 1
ATOM 1298 N N . SER A 1 167 ? 6.641 -8.672 -3.178 1.00 86.62 167 SER A N 1
ATOM 1299 C CA . SER A 1 167 ? 7.614 -7.685 -3.637 1.00 86.62 167 SER A CA 1
ATOM 1300 C C . SER A 1 167 ? 9.061 -8.113 -3.397 1.00 86.62 167 SER A C 1
ATOM 1302 O O . SER A 1 167 ? 9.924 -7.859 -4.234 1.00 86.62 167 SER A O 1
ATOM 1304 N N . SER A 1 168 ? 9.319 -8.834 -2.302 1.00 86.44 168 SER A N 1
ATOM 1305 C CA . SER A 1 168 ? 10.648 -9.359 -1.976 1.00 86.44 168 SER A CA 1
ATOM 1306 C C . SER A 1 168 ? 11.089 -10.490 -2.915 1.00 86.44 168 SER A C 1
ATOM 1308 O O . SER A 1 168 ? 12.284 -10.696 -3.139 1.00 86.44 168 SER A O 1
ATOM 1310 N N . LYS A 1 169 ? 10.125 -11.225 -3.487 1.00 88.19 169 LYS A N 1
ATOM 1311 C CA . LYS A 1 169 ? 10.378 -12.398 -4.339 1.00 88.19 169 LYS A CA 1
ATOM 1312 C C . LYS A 1 169 ? 10.540 -12.035 -5.811 1.00 88.19 169 LYS A C 1
ATOM 1314 O O . LYS A 1 169 ? 11.222 -12.749 -6.549 1.00 88.19 169 LYS A O 1
ATOM 1319 N N . THR A 1 170 ? 9.920 -10.948 -6.258 1.00 85.88 170 THR A N 1
ATOM 1320 C CA . THR A 1 170 ? 9.958 -10.527 -7.660 1.00 85.88 170 THR A CA 1
ATOM 1321 C C . THR A 1 170 ? 11.057 -9.500 -7.925 1.00 85.88 170 THR A C 1
ATOM 1323 O O . THR A 1 170 ? 11.324 -8.605 -7.132 1.00 85.88 170 THR A O 1
ATOM 1326 N N . LYS A 1 171 ? 11.692 -9.598 -9.096 1.00 82.9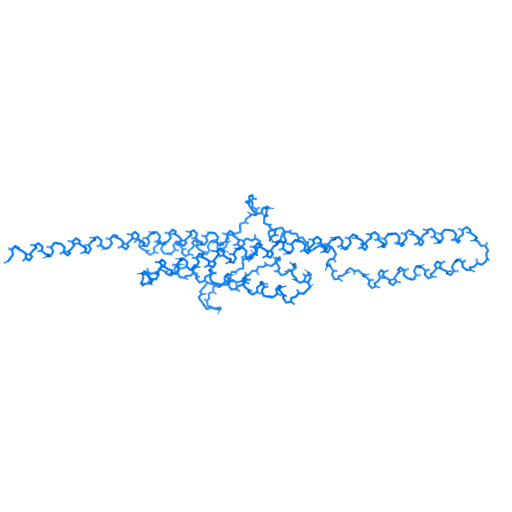4 171 LYS A N 1
ATOM 1327 C CA . LYS A 1 171 ? 12.617 -8.571 -9.613 1.00 82.94 171 LYS A CA 1
ATOM 1328 C C . LYS A 1 171 ? 12.004 -7.764 -10.758 1.00 82.94 171 LYS A C 1
ATOM 1330 O O . LYS A 1 171 ? 12.667 -6.885 -11.315 1.00 82.94 171 LYS A O 1
ATOM 1335 N N . ASP A 1 172 ? 10.768 -8.081 -11.140 1.00 86.88 172 ASP A N 1
ATOM 1336 C CA . ASP A 1 172 ? 10.081 -7.414 -12.236 1.00 86.88 172 ASP A CA 1
ATOM 1337 C C . ASP A 1 172 ? 9.518 -6.065 -11.768 1.00 86.88 172 ASP A C 1
ATOM 1339 O O . ASP A 1 172 ? 8.460 -5.974 -11.147 1.00 86.88 172 ASP A O 1
ATOM 1343 N N . VAL A 1 173 ? 10.256 -5.002 -12.097 1.00 85.06 173 VAL A N 1
ATOM 1344 C CA . VAL A 1 173 ? 9.920 -3.599 -11.799 1.00 85.06 173 VAL A CA 1
ATOM 1345 C C . VAL A 1 173 ? 8.550 -3.222 -12.356 1.00 85.06 173 VAL A C 1
ATOM 1347 O O . VAL A 1 173 ? 7.817 -2.465 -11.727 1.00 85.06 173 VAL A O 1
ATOM 1350 N N . ARG A 1 174 ? 8.188 -3.743 -13.533 1.00 85.69 174 ARG A N 1
ATOM 1351 C CA . ARG A 1 174 ? 6.901 -3.430 -14.148 1.00 85.69 174 ARG A CA 1
ATOM 1352 C C . ARG A 1 174 ? 5.771 -4.059 -13.351 1.00 85.69 174 ARG A C 1
ATOM 1354 O O . ARG A 1 174 ? 4.801 -3.373 -13.045 1.00 85.69 174 ARG A O 1
ATOM 1361 N N . TRP A 1 175 ? 5.904 -5.345 -13.034 1.00 88.62 175 TRP A N 1
ATOM 1362 C CA . TRP A 1 175 ? 4.912 -6.053 -12.232 1.00 88.62 175 TRP A CA 1
ATOM 1363 C C . TRP A 1 175 ? 4.706 -5.355 -10.883 1.00 88.62 175 TRP A C 1
ATOM 1365 O O . TRP A 1 175 ? 3.568 -5.123 -10.490 1.00 88.62 175 TRP A O 1
ATOM 1375 N N . LEU A 1 176 ? 5.795 -4.934 -10.228 1.00 86.44 176 LEU A N 1
ATOM 1376 C CA . LEU A 1 176 ? 5.748 -4.182 -8.970 1.00 86.44 176 LEU A CA 1
ATOM 1377 C C . LEU A 1 176 ? 5.000 -2.856 -9.118 1.00 86.44 176 LEU A C 1
ATOM 1379 O O . LEU A 1 176 ? 4.104 -2.569 -8.330 1.00 86.44 176 LEU A O 1
ATOM 1383 N N . TYR A 1 177 ? 5.331 -2.072 -10.146 1.00 85.25 177 TYR A N 1
ATOM 1384 C CA . TYR A 1 177 ? 4.666 -0.797 -10.407 1.00 85.25 177 TYR A CA 1
ATOM 1385 C C . TYR A 1 177 ? 3.164 -0.987 -10.652 1.00 85.25 177 TYR A C 1
ATOM 1387 O O . TYR A 1 177 ? 2.340 -0.303 -10.053 1.00 85.25 177 TYR A O 1
ATOM 1395 N N . GLU A 1 178 ? 2.798 -1.951 -11.502 1.00 85.38 178 GLU A N 1
ATOM 1396 C CA . GLU A 1 178 ? 1.399 -2.277 -11.794 1.00 85.38 178 GLU A CA 1
ATOM 1397 C C . GLU A 1 178 ? 0.658 -2.846 -10.579 1.00 85.38 178 GLU A C 1
ATOM 1399 O O . GLU A 1 178 ? -0.555 -2.682 -10.479 1.00 85.38 178 GLU A O 1
ATOM 1404 N N . ARG A 1 179 ? 1.342 -3.546 -9.668 1.00 87.88 179 ARG A N 1
ATOM 1405 C CA . ARG A 1 179 ? 0.726 -4.074 -8.446 1.00 87.88 179 ARG A CA 1
ATOM 1406 C C . ARG A 1 179 ? 0.472 -2.967 -7.426 1.00 87.88 179 ARG A C 1
ATOM 1408 O O . ARG A 1 179 ? -0.599 -2.965 -6.821 1.00 87.88 179 ARG A O 1
ATOM 1415 N N . LEU A 1 180 ? 1.418 -2.038 -7.273 1.00 85.31 180 LEU A N 1
ATOM 1416 C CA . LEU A 1 180 ? 1.329 -0.898 -6.355 1.00 85.31 180 LEU A CA 1
ATOM 1417 C C . LEU A 1 180 ? 0.347 0.185 -6.826 1.00 85.31 180 LEU A C 1
ATOM 1419 O O . LEU A 1 180 ? -0.186 0.915 -5.999 1.00 85.31 180 LEU A O 1
ATOM 1423 N N . SER A 1 181 ? 0.058 0.269 -8.128 1.00 84.06 181 SER A N 1
ATOM 1424 C CA . SER A 1 181 ? -0.967 1.179 -8.661 1.00 84.06 181 SER A CA 1
ATOM 1425 C C . SER A 1 181 ? -2.402 0.645 -8.539 1.00 84.06 181 SER A C 1
ATOM 1427 O O . SER A 1 181 ? -3.356 1.351 -8.867 1.00 84.06 181 SER A O 1
ATOM 1429 N N . ARG A 1 182 ? -2.583 -0.600 -8.079 1.00 87.06 182 ARG A N 1
ATOM 1430 C CA . ARG A 1 182 ? -3.900 -1.239 -7.913 1.00 87.06 182 ARG A CA 1
ATOM 1431 C C . ARG A 1 182 ? -4.494 -1.002 -6.522 1.00 87.06 182 ARG A C 1
ATOM 1433 O O . ARG A 1 182 ? -3.903 -0.374 -5.647 1.00 87.06 182 ARG A O 1
ATOM 1440 N N . SER A 1 183 ? -5.701 -1.522 -6.330 1.00 83.62 183 SER A N 1
ATOM 1441 C CA . SER A 1 183 ? -6.380 -1.596 -5.042 1.00 83.62 183 SER A CA 1
ATOM 1442 C C . SER A 1 183 ? -6.155 -2.936 -4.336 1.00 83.62 183 SER A C 1
ATOM 1444 O O . SER A 1 183 ? -5.856 -3.952 -4.971 1.00 83.62 183 SER A O 1
ATOM 1446 N N . ILE A 1 184 ? -6.317 -2.929 -3.015 1.00 85.38 184 ILE A N 1
ATOM 1447 C CA . ILE A 1 184 ? -6.557 -4.127 -2.202 1.00 85.38 184 ILE A CA 1
ATOM 1448 C C . ILE A 1 184 ? -8.063 -4.366 -2.100 1.00 85.38 184 ILE A C 1
ATOM 1450 O O . ILE A 1 184 ? -8.855 -3.432 -2.245 1.00 85.38 184 ILE A O 1
ATOM 1454 N N . THR A 1 185 ? -8.462 -5.615 -1.878 1.00 83.12 185 THR A N 1
ATOM 1455 C CA . THR A 1 185 ? -9.874 -5.969 -1.691 1.00 83.12 185 THR A CA 1
ATOM 1456 C C . THR A 1 185 ? -10.093 -6.371 -0.242 1.00 83.12 185 THR A C 1
ATOM 1458 O O . THR A 1 185 ? -9.378 -7.227 0.264 1.00 83.12 185 THR A O 1
ATOM 1461 N N . VAL A 1 186 ? -11.071 -5.756 0.417 1.00 80.75 186 VAL A N 1
ATOM 1462 C CA . VAL A 1 186 ? -11.469 -6.074 1.794 1.00 80.75 186 VAL A CA 1
ATOM 1463 C C . VAL A 1 186 ? -12.950 -6.424 1.828 1.00 80.75 186 VAL A C 1
ATOM 1465 O O . VAL A 1 186 ? -13.745 -5.823 1.110 1.00 80.75 186 VAL A O 1
ATOM 1468 N N . SER A 1 187 ? -13.342 -7.388 2.652 1.00 76.81 187 SER A N 1
ATOM 1469 C CA . SER A 1 187 ? -14.731 -7.843 2.760 1.00 76.81 187 SER A CA 1
ATOM 1470 C C . SER A 1 187 ? -15.368 -7.362 4.065 1.00 76.81 187 SER A C 1
ATOM 1472 O O . SER A 1 187 ? -14.739 -7.373 5.126 1.00 76.81 187 SER A O 1
ATOM 1474 N N . GLU A 1 188 ? -16.656 -7.005 4.021 1.00 67.94 188 GLU A N 1
ATOM 1475 C CA . GLU A 1 188 ? -17.472 -6.737 5.215 1.00 67.94 188 GLU A CA 1
ATOM 1476 C C . GLU A 1 188 ? -17.688 -8.014 6.047 1.00 67.94 188 GLU A C 1
ATOM 1478 O O . GLU A 1 188 ? -18.733 -8.656 5.978 1.00 67.94 188 GLU A O 1
ATOM 1483 N N . GLY A 1 189 ? -16.707 -8.387 6.866 1.00 61.59 189 GLY A N 1
ATOM 1484 C CA . GLY A 1 189 ? -16.804 -9.525 7.778 1.00 61.59 189 GLY A CA 1
ATOM 1485 C C . GLY A 1 189 ? -15.507 -10.314 7.887 1.00 61.59 189 GLY A C 1
ATOM 1486 O O . GLY A 1 189 ? -14.599 -10.158 7.088 1.00 61.59 189 GLY A O 1
ATOM 1487 N N . TYR A 1 190 ? -15.424 -11.193 8.888 1.00 55.62 190 TYR A N 1
ATOM 1488 C CA . TYR A 1 190 ? -14.215 -11.979 9.175 1.00 55.62 190 TYR A CA 1
ATOM 1489 C C . TYR A 1 190 ? -13.943 -13.096 8.145 1.00 55.62 190 TYR A C 1
ATOM 1491 O O . TYR A 1 190 ? -12.862 -13.674 8.131 1.00 55.62 190 TYR A O 1
ATOM 1499 N N . VAL A 1 191 ? -14.929 -13.434 7.303 1.00 54.66 191 VAL A N 1
ATOM 1500 C CA . VAL A 1 191 ? -14.860 -14.537 6.332 1.00 54.66 191 VAL A CA 1
ATOM 1501 C C . VAL A 1 191 ? -15.016 -13.977 4.922 1.00 54.66 191 VAL A C 1
ATOM 1503 O O . VAL A 1 191 ? -16.062 -13.416 4.595 1.00 54.66 191 VAL A O 1
ATOM 1506 N N . SER A 1 192 ? -13.993 -14.172 4.086 1.00 51.50 192 SER A N 1
ATOM 1507 C CA . SER A 1 192 ? -14.019 -13.799 2.666 1.00 51.50 192 SER A CA 1
ATOM 1508 C C . SER A 1 192 ? -15.237 -14.419 1.960 1.00 51.50 192 SER A C 1
ATOM 1510 O O . SER A 1 192 ? -15.555 -15.594 2.164 1.00 51.50 192 SER A O 1
ATOM 1512 N N . GLY A 1 193 ? -15.966 -13.611 1.182 1.00 54.31 193 GLY A N 1
ATOM 1513 C CA . GLY A 1 193 ? -17.180 -14.023 0.462 1.00 54.31 193 GLY A CA 1
ATOM 1514 C C . GLY A 1 193 ? -18.489 -13.973 1.265 1.00 54.31 193 GLY A C 1
ATOM 1515 O O . GLY A 1 193 ? -19.553 -14.244 0.709 1.00 54.31 193 GLY A O 1
ATOM 1516 N N . LYS A 1 194 ? -18.455 -13.608 2.555 1.00 54.88 194 LYS A N 1
ATOM 1517 C CA . LYS A 1 194 ? -19.657 -13.311 3.354 1.00 54.88 194 LYS A CA 1
ATOM 1518 C C . LYS A 1 194 ? -19.722 -11.821 3.679 1.00 54.88 194 LYS A C 1
ATOM 1520 O O . LYS A 1 194 ? -19.371 -11.419 4.779 1.00 54.88 194 LYS A O 1
ATOM 1525 N N . GLY A 1 195 ? -20.193 -11.025 2.726 1.00 65.25 195 GLY A N 1
ATOM 1526 C CA . GLY A 1 195 ? -20.317 -9.573 2.859 1.00 65.25 195 GLY A CA 1
ATOM 1527 C C . GLY A 1 195 ? -20.195 -8.886 1.504 1.00 65.25 195 GLY A C 1
ATOM 1528 O O . GLY A 1 195 ? -20.094 -9.558 0.478 1.00 65.25 195 GLY A O 1
ATOM 1529 N N . LYS A 1 196 ? -20.220 -7.552 1.492 1.00 71.56 196 LYS A N 1
ATOM 1530 C CA . LYS A 1 196 ? -19.798 -6.785 0.317 1.00 71.56 196 LYS A CA 1
ATOM 1531 C C . LYS A 1 196 ? -18.276 -6.684 0.297 1.00 71.56 196 LYS A C 1
ATOM 1533 O O . LYS A 1 196 ? -17.664 -6.449 1.339 1.00 71.56 196 LYS A O 1
ATOM 1538 N N . ASP A 1 197 ? -17.704 -6.850 -0.888 1.00 79.19 197 ASP A N 1
ATOM 1539 C CA . ASP A 1 197 ? -16.288 -6.603 -1.133 1.00 79.19 197 ASP A CA 1
ATOM 1540 C C . ASP A 1 197 ? -16.084 -5.143 -1.528 1.00 79.19 197 ASP A C 1
ATOM 1542 O O . ASP A 1 197 ? -16.797 -4.600 -2.377 1.00 79.19 197 ASP A O 1
ATOM 1546 N N . HIS A 1 198 ? -15.069 -4.534 -0.933 1.00 76.50 198 HIS A N 1
ATOM 1547 C CA . HIS A 1 198 ? -14.681 -3.149 -1.127 1.00 76.50 198 HIS A CA 1
ATOM 1548 C C . HIS A 1 198 ? -13.265 -3.088 -1.662 1.00 76.50 198 HIS A C 1
ATOM 1550 O O . HIS A 1 198 ? -12.382 -3.823 -1.222 1.00 76.50 198 HIS A O 1
ATOM 1556 N N . LYS A 1 199 ? -13.042 -2.202 -2.630 1.00 81.06 199 LYS A N 1
ATOM 1557 C CA . LYS A 1 199 ? -11.731 -2.002 -3.242 1.00 81.06 199 LYS A CA 1
ATOM 1558 C C . LYS A 1 199 ? -11.128 -0.718 -2.706 1.00 81.06 199 LYS A C 1
ATOM 1560 O O . LYS A 1 199 ? -11.620 0.354 -3.030 1.00 81.06 199 LYS A O 1
ATOM 1565 N N . IL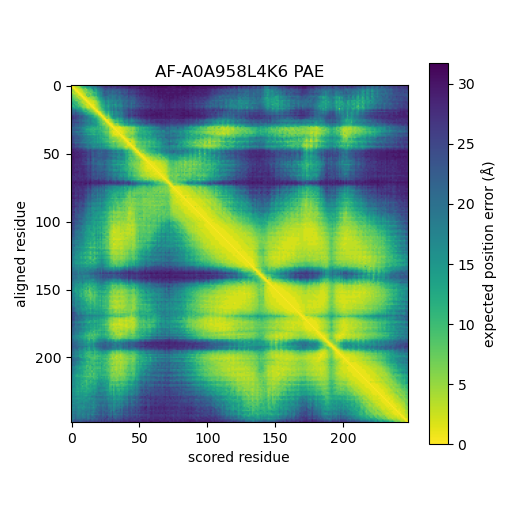E A 1 200 ? -10.043 -0.836 -1.953 1.00 80.56 200 ILE A N 1
ATOM 1566 C CA . ILE A 1 200 ? -9.314 0.310 -1.408 1.00 80.56 200 ILE A CA 1
ATOM 1567 C C . ILE A 1 200 ? -8.084 0.550 -2.286 1.00 80.56 200 ILE A C 1
ATOM 1569 O O . ILE A 1 200 ? -7.203 -0.313 -2.333 1.00 80.56 200 ILE A O 1
ATOM 1573 N N . PRO A 1 201 ? -7.992 1.675 -3.017 1.00 82.19 201 PRO A N 1
ATOM 1574 C CA . PRO A 1 201 ? -6.778 2.034 -3.742 1.00 82.19 201 PRO A CA 1
ATOM 1575 C C . PRO A 1 201 ? -5.586 2.115 -2.783 1.00 82.19 201 PRO A C 1
ATOM 1577 O O . PRO A 1 201 ? -5.680 2.778 -1.752 1.00 82.19 201 PRO A O 1
ATOM 1580 N N . LEU A 1 202 ? -4.443 1.508 -3.129 1.00 83.69 202 LEU A N 1
ATOM 1581 C CA . LEU A 1 202 ? -3.235 1.591 -2.290 1.00 83.69 202 LEU A CA 1
ATOM 1582 C C . LEU A 1 202 ? -2.787 3.044 -2.058 1.00 83.69 202 LEU A C 1
ATOM 1584 O O . LEU A 1 202 ? -2.301 3.382 -0.984 1.00 83.69 202 LEU A O 1
ATOM 1588 N N . ALA A 1 203 ? -3.052 3.918 -3.031 1.00 77.88 203 ALA A N 1
ATOM 1589 C CA . ALA A 1 203 ? -2.863 5.364 -2.943 1.00 77.88 203 ALA A CA 1
ATOM 1590 C C . ALA A 1 203 ? -3.620 6.044 -1.784 1.00 77.88 203 ALA A C 1
ATOM 1592 O O . ALA A 1 203 ? -3.217 7.115 -1.341 1.00 77.88 203 ALA A O 1
ATOM 1593 N N . GLN A 1 204 ? -4.725 5.457 -1.319 1.00 77.88 204 GLN A N 1
ATOM 1594 C CA . GLN A 1 204 ? -5.593 6.008 -0.271 1.00 77.88 204 GLN A CA 1
ATOM 1595 C C . GLN A 1 204 ? -5.495 5.224 1.043 1.00 77.88 204 GLN A C 1
ATOM 1597 O O . GLN A 1 204 ? -6.194 5.542 2.004 1.00 77.88 204 GLN A O 1
ATOM 1602 N N . LEU A 1 205 ? -4.629 4.209 1.101 1.00 81.44 205 LEU A N 1
ATOM 1603 C CA . LEU A 1 205 ? -4.579 3.253 2.201 1.00 81.44 205 LEU A CA 1
ATOM 1604 C C . LEU A 1 205 ? -4.377 3.924 3.563 1.00 81.44 205 LEU A C 1
ATOM 1606 O O . LEU A 1 205 ? -5.065 3.585 4.518 1.00 81.44 205 LEU A O 1
ATOM 1610 N N . SER A 1 206 ? -3.475 4.904 3.639 1.00 78.50 206 SER A N 1
ATOM 1611 C CA . SER A 1 206 ? -3.172 5.629 4.877 1.00 78.50 206 SER A CA 1
ATOM 1612 C C . SER A 1 206 ? -4.375 6.399 5.431 1.00 78.50 206 SER A C 1
ATOM 1614 O O . SER A 1 206 ? -4.578 6.410 6.641 1.00 78.50 206 SER A O 1
ATOM 1616 N N . PHE A 1 207 ? -5.199 6.993 4.564 1.00 76.56 207 PHE A N 1
ATOM 1617 C CA . PHE A 1 207 ? -6.409 7.719 4.964 1.00 76.56 207 PHE A CA 1
ATOM 1618 C C . PHE A 1 207 ? -7.483 6.767 5.456 1.00 76.56 207 PHE A C 1
ATOM 1620 O O . PHE A 1 207 ? -8.002 6.944 6.550 1.00 76.56 207 PHE A O 1
ATOM 1627 N N . VAL A 1 208 ? -7.74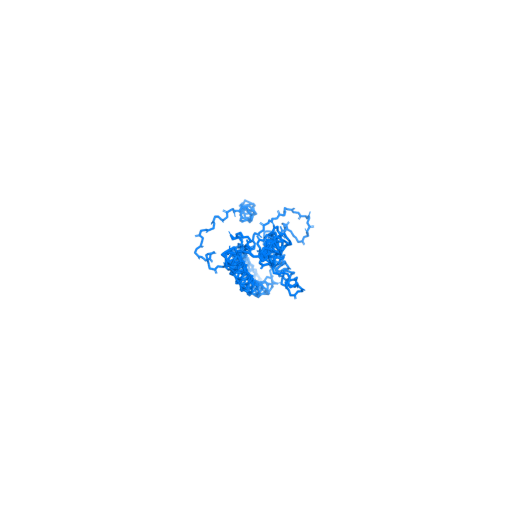9 5.711 4.685 1.00 77.50 208 VAL A N 1
ATOM 1628 C CA . VAL A 1 208 ? -8.751 4.712 5.064 1.00 77.50 208 VAL A CA 1
ATOM 1629 C C . VAL A 1 208 ? -8.378 4.057 6.395 1.00 77.50 208 VAL A C 1
ATOM 1631 O O . VAL A 1 208 ? -9.237 3.880 7.254 1.00 77.50 208 VAL A O 1
ATOM 1634 N N . VAL A 1 209 ? -7.096 3.748 6.614 1.00 80.88 209 VAL A N 1
ATOM 1635 C CA . VAL A 1 209 ? -6.622 3.225 7.903 1.00 80.88 209 VAL A CA 1
ATOM 1636 C C . VAL A 1 209 ? -6.823 4.246 9.025 1.00 80.88 209 VAL A C 1
ATOM 1638 O O . VAL A 1 209 ? -7.363 3.873 10.064 1.00 80.88 209 VAL A O 1
ATOM 1641 N N . ALA A 1 210 ? -6.438 5.511 8.831 1.00 79.69 210 ALA A N 1
ATOM 1642 C CA . ALA A 1 210 ? -6.587 6.554 9.847 1.00 79.69 210 ALA A CA 1
ATOM 1643 C C . ALA A 1 210 ? -8.057 6.797 10.232 1.00 79.69 210 ALA A C 1
ATOM 1645 O O . ALA A 1 210 ? -8.380 6.872 11.416 1.00 79.69 210 ALA A O 1
ATOM 1646 N N . ASP A 1 211 ? -8.958 6.840 9.253 1.00 76.88 211 ASP A N 1
ATOM 1647 C CA . ASP A 1 211 ? -10.386 7.046 9.488 1.00 76.88 211 ASP A CA 1
ATOM 1648 C C . ASP A 1 211 ? -11.016 5.852 10.218 1.00 76.88 211 ASP A C 1
ATOM 1650 O O . ASP A 1 211 ? -11.783 6.023 11.169 1.00 76.88 211 ASP A O 1
ATOM 1654 N N . ILE A 1 212 ? -10.658 4.620 9.830 1.00 76.38 212 ILE A N 1
ATOM 1655 C CA . ILE A 1 212 ? -11.119 3.416 10.533 1.00 76.38 212 ILE A CA 1
ATOM 1656 C C . ILE A 1 212 ? -10.582 3.391 11.973 1.00 76.38 212 ILE A C 1
ATOM 1658 O O . ILE A 1 212 ? -11.322 3.019 12.887 1.00 76.38 212 ILE A O 1
ATOM 1662 N N . GLN A 1 213 ? -9.328 3.800 12.194 1.00 78.88 213 GLN A N 1
ATOM 1663 C CA . GLN A 1 213 ? -8.753 3.939 13.536 1.00 78.88 213 GLN A CA 1
ATOM 1664 C C . GLN A 1 213 ? -9.516 4.972 14.366 1.00 78.88 213 GLN A C 1
ATOM 1666 O O . GLN A 1 213 ? -9.889 4.678 15.498 1.00 78.88 213 GLN A O 1
ATOM 1671 N N . GLN A 1 214 ? -9.810 6.147 13.808 1.00 80.31 214 GLN A N 1
ATOM 1672 C CA . GLN A 1 214 ? -10.574 7.179 14.506 1.00 80.31 214 GLN A CA 1
ATOM 1673 C C . GLN A 1 214 ? -11.974 6.681 14.893 1.00 80.31 214 GLN A C 1
ATOM 1675 O O . GLN A 1 214 ? -12.375 6.812 16.048 1.00 80.31 214 GLN A O 1
ATOM 1680 N N . LEU A 1 215 ? -12.694 6.041 13.965 1.00 72.50 215 LEU A N 1
ATOM 1681 C CA . LEU A 1 215 ? -14.008 5.451 14.246 1.00 72.50 215 LEU A CA 1
ATOM 1682 C C . LEU A 1 215 ? -13.950 4.377 15.342 1.00 72.50 215 LEU A C 1
ATOM 1684 O O . LEU A 1 215 ? -14.898 4.221 16.122 1.00 72.50 215 LEU A O 1
ATOM 1688 N N . LEU A 1 216 ? -12.860 3.608 15.393 1.00 75.62 216 LEU A N 1
ATOM 1689 C CA . LEU A 1 216 ? -12.625 2.635 16.453 1.00 75.62 216 LEU A CA 1
ATOM 1690 C C . LEU A 1 216 ? -12.376 3.322 17.792 1.00 75.62 216 LEU A C 1
ATOM 1692 O O . LEU A 1 216 ? -13.038 2.948 18.756 1.00 75.62 216 LEU A O 1
ATOM 1696 N N . GLU A 1 217 ? -11.496 4.320 17.854 1.00 79.06 217 GLU A N 1
ATOM 1697 C CA . GLU A 1 217 ? -11.201 5.073 19.080 1.00 79.06 217 GLU A CA 1
ATOM 1698 C C . GLU A 1 217 ? -12.446 5.760 19.648 1.00 79.06 217 GLU A C 1
ATOM 1700 O O . GLU A 1 217 ? -12.795 5.525 20.803 1.00 79.06 217 GLU A O 1
ATOM 1705 N N . GLU A 1 218 ? -13.198 6.493 18.823 1.00 75.69 218 GLU A N 1
ATOM 1706 C CA . GLU A 1 218 ? -14.468 7.111 19.234 1.00 75.69 218 GLU A CA 1
ATOM 1707 C C . GLU A 1 218 ? -15.448 6.057 19.763 1.00 75.69 218 GLU A C 1
ATOM 1709 O O . GLU A 1 218 ? -16.107 6.226 20.792 1.00 75.69 218 GLU A O 1
ATOM 1714 N N . GLY A 1 219 ? -15.515 4.911 19.082 1.00 69.88 219 GLY A N 1
ATOM 1715 C CA . GLY A 1 219 ? -16.297 3.780 19.537 1.00 69.88 219 GLY A CA 1
ATOM 1716 C C . GLY A 1 219 ? -15.832 3.251 20.898 1.00 69.88 219 GLY A C 1
ATOM 1717 O O . GLY A 1 219 ? -16.667 2.920 21.743 1.00 69.88 219 GLY A O 1
ATOM 1718 N N . LEU A 1 220 ? -14.533 3.090 21.119 1.00 74.69 220 LEU A N 1
ATOM 1719 C CA . LEU A 1 220 ? -13.987 2.570 22.373 1.00 74.69 220 LEU A CA 1
ATOM 1720 C C . LEU A 1 220 ? -14.232 3.520 23.535 1.00 74.69 220 LEU A C 1
ATOM 1722 O O . LEU A 1 220 ? -14.649 3.050 24.590 1.00 74.69 220 LEU A O 1
ATOM 1726 N N . ASP A 1 221 ? -14.051 4.819 23.330 1.00 77.12 221 ASP A N 1
ATOM 1727 C CA . ASP A 1 221 ? -14.255 5.830 24.365 1.00 77.12 221 ASP A CA 1
ATOM 1728 C C . ASP A 1 221 ? -15.713 5.855 24.835 1.00 77.12 221 ASP A C 1
ATOM 1730 O O . ASP A 1 221 ? -15.995 5.871 26.036 1.00 77.12 221 ASP A O 1
ATOM 1734 N N . GLU A 1 222 ? -16.666 5.754 23.904 1.00 73.25 222 GLU A N 1
ATOM 1735 C CA . GLU A 1 222 ? -18.078 5.603 24.256 1.00 73.25 222 GLU A CA 1
ATOM 1736 C C . GLU A 1 222 ? -18.350 4.316 25.047 1.00 73.25 222 GLU A C 1
ATOM 1738 O O . GLU A 1 222 ? -19.114 4.330 26.013 1.00 73.25 222 GLU A O 1
ATOM 1743 N N . LEU A 1 223 ? -17.723 3.199 24.658 1.00 72.00 223 LEU A N 1
ATOM 1744 C CA . LEU A 1 223 ? -17.888 1.923 25.359 1.00 72.00 223 LEU A CA 1
ATOM 1745 C C . LEU A 1 223 ? -17.344 2.008 26.785 1.00 72.00 223 LEU A C 1
ATOM 1747 O O . LEU A 1 223 ? -17.980 1.541 27.727 1.00 72.00 223 LEU A O 1
ATOM 1751 N N . GLU A 1 224 ? -16.169 2.607 26.946 1.00 74.94 224 GLU A N 1
ATOM 1752 C CA . GLU A 1 224 ? -15.546 2.814 28.244 1.00 74.94 224 GLU A CA 1
ATOM 1753 C C . GLU A 1 224 ? -16.402 3.734 29.124 1.00 74.94 224 GLU A C 1
ATOM 1755 O O . GLU A 1 224 ? -16.586 3.458 30.314 1.00 74.94 224 GLU A O 1
ATOM 1760 N N . HIS A 1 225 ? -17.006 4.772 28.541 1.00 78.69 225 HIS A N 1
ATOM 1761 C CA . HIS A 1 225 ? -17.949 5.638 29.239 1.00 78.69 225 HIS A CA 1
ATOM 1762 C C . HIS A 1 225 ? -19.196 4.876 29.718 1.00 78.69 225 HIS A C 1
ATOM 1764 O O . HIS A 1 225 ? -19.558 4.969 30.895 1.00 78.69 225 HIS A O 1
ATOM 1770 N N . GLU A 1 226 ? -19.821 4.073 28.850 1.00 73.38 226 GLU A N 1
ATOM 1771 C CA . GLU A 1 226 ? -20.985 3.249 29.202 1.00 73.38 226 GLU A CA 1
ATOM 1772 C C . GLU A 1 226 ? -20.655 2.252 30.322 1.00 73.38 226 GLU A C 1
ATOM 1774 O O . GLU A 1 226 ? -21.391 2.146 31.307 1.00 73.38 226 GLU A O 1
ATOM 1779 N N . ILE A 1 227 ? -19.520 1.556 30.223 1.00 74.56 227 ILE A N 1
ATOM 1780 C CA . ILE A 1 227 ? -19.082 0.575 31.224 1.00 74.56 227 ILE A CA 1
ATOM 1781 C C . ILE A 1 227 ? -18.827 1.243 32.578 1.00 74.56 227 ILE A C 1
ATOM 1783 O O . ILE A 1 227 ? -19.259 0.731 33.616 1.00 74.56 227 ILE A O 1
ATOM 1787 N N . ASN A 1 228 ? -18.162 2.399 32.587 1.00 79.19 228 ASN A N 1
ATOM 1788 C CA . ASN A 1 228 ? -17.905 3.146 33.815 1.00 79.19 228 ASN A CA 1
ATOM 1789 C C . ASN A 1 228 ? -19.203 3.642 34.465 1.00 79.19 228 ASN A C 1
ATOM 1791 O O . ASN A 1 228 ? -19.350 3.538 35.685 1.00 79.19 228 ASN A O 1
ATOM 1795 N N . HIS A 1 229 ? -20.167 4.101 33.666 1.00 79.31 229 HIS A N 1
ATOM 1796 C CA . HIS A 1 229 ? -21.489 4.489 34.149 1.00 79.31 229 HIS A CA 1
ATOM 1797 C C . HIS A 1 229 ? -22.230 3.306 34.799 1.00 79.31 229 HIS A C 1
ATOM 1799 O O . HIS A 1 229 ? -22.704 3.417 35.933 1.00 79.31 229 HIS A O 1
ATOM 1805 N N . PHE A 1 230 ? -22.259 2.133 34.153 1.00 77.12 230 PHE A N 1
ATOM 1806 C CA . PHE A 1 230 ? -22.868 0.930 34.737 1.00 77.12 230 PHE A CA 1
ATOM 1807 C C . PHE A 1 230 ? -22.189 0.496 36.037 1.00 77.12 230 PHE A C 1
ATOM 1809 O O . PHE A 1 230 ? -22.869 0.172 37.012 1.00 77.12 230 PHE A O 1
ATOM 1816 N N . LYS A 1 231 ? -20.855 0.540 36.090 1.00 79.56 231 LYS A N 1
ATOM 1817 C CA . LYS A 1 231 ? -20.091 0.199 37.295 1.00 79.56 231 LYS A CA 1
ATOM 1818 C C . LYS A 1 231 ? -20.427 1.126 38.466 1.00 79.56 231 LYS A C 1
ATOM 1820 O O . LYS A 1 231 ? -20.537 0.660 39.599 1.00 79.56 231 LYS A O 1
ATOM 1825 N N . GLN A 1 232 ? -20.621 2.421 38.211 1.00 81.06 232 GLN A N 1
ATOM 1826 C CA . GLN A 1 232 ? -21.034 3.380 39.239 1.00 81.06 232 GLN A CA 1
ATOM 1827 C C . GLN A 1 232 ? -22.443 3.091 39.769 1.00 81.06 232 GLN A C 1
ATOM 1829 O O . GLN A 1 232 ? -22.636 3.105 40.985 1.00 81.06 232 GLN A O 1
ATOM 1834 N N . ILE A 1 233 ? -23.396 2.755 38.892 1.00 80.31 233 ILE A N 1
ATOM 1835 C CA . ILE A 1 233 ? -24.752 2.348 39.297 1.00 80.31 233 ILE A CA 1
ATOM 1836 C C . ILE A 1 233 ? -24.698 1.096 40.176 1.00 80.31 233 ILE A C 1
ATOM 1838 O O . ILE A 1 233 ? -25.312 1.063 41.242 1.00 80.31 233 ILE A O 1
ATOM 1842 N N . GLN A 1 234 ? -23.922 0.088 39.773 1.00 79.00 234 GLN A N 1
ATOM 1843 C CA . GLN A 1 234 ? -23.790 -1.161 40.522 1.00 79.00 234 GLN A CA 1
ATOM 1844 C C . GLN A 1 234 ? -23.181 -0.932 41.913 1.00 79.00 234 GLN A C 1
ATOM 1846 O O . GLN A 1 234 ? -23.656 -1.478 42.907 1.00 79.00 234 GLN A O 1
ATOM 1851 N N . LEU A 1 235 ? -22.157 -0.077 42.006 1.00 83.31 235 LEU A N 1
ATOM 1852 C CA . LEU A 1 235 ? -21.554 0.312 43.282 1.00 83.31 235 LEU A CA 1
ATOM 1853 C C . LEU A 1 235 ? -22.530 1.098 44.167 1.00 83.31 235 LEU A C 1
ATOM 1855 O O . LEU A 1 235 ? -22.520 0.917 45.384 1.00 83.31 235 LEU A O 1
ATOM 1859 N N . ALA A 1 236 ? -23.371 1.954 43.583 1.00 80.75 236 ALA A N 1
ATOM 1860 C CA . ALA A 1 236 ? -24.405 2.681 44.314 1.00 80.75 236 ALA A CA 1
ATOM 1861 C C . ALA A 1 236 ? -25.485 1.733 44.861 1.00 80.75 236 ALA A C 1
ATOM 1863 O O . ALA A 1 236 ? -25.837 1.835 46.035 1.00 80.75 236 ALA A O 1
ATOM 1864 N N . GLN A 1 237 ? -25.937 0.758 44.063 1.00 79.31 237 GLN A N 1
ATOM 1865 C CA . GLN A 1 237 ? -26.874 -0.281 44.507 1.00 79.31 237 GLN A CA 1
ATOM 1866 C C . GLN A 1 237 ? -26.288 -1.131 45.640 1.00 79.31 237 GLN A C 1
ATOM 1868 O O . GLN A 1 237 ? -26.925 -1.284 46.676 1.00 79.31 237 GLN A O 1
ATOM 1873 N N . GLN A 1 238 ? -25.040 -1.589 45.510 1.00 79.88 238 GLN A N 1
ATOM 1874 C CA . GLN A 1 238 ? -24.374 -2.360 46.566 1.00 79.88 238 GLN A CA 1
ATOM 1875 C C . GLN A 1 238 ? -24.180 -1.563 47.864 1.00 79.88 238 GLN A C 1
ATOM 1877 O O . GLN A 1 238 ? -24.214 -2.135 48.954 1.00 79.88 238 GLN A O 1
ATOM 1882 N N . ARG A 1 239 ? -23.946 -0.246 47.779 1.00 81.25 239 ARG A N 1
ATOM 1883 C CA . ARG A 1 239 ? -23.888 0.625 48.965 1.00 81.25 239 ARG A CA 1
ATOM 1884 C C . ARG A 1 239 ? -25.258 0.748 49.621 1.00 81.25 239 ARG A C 1
ATOM 1886 O O . ARG A 1 239 ? -25.345 0.572 50.830 1.00 81.25 239 ARG A O 1
ATOM 1893 N N . HIS A 1 240 ? -26.301 0.966 48.826 1.00 79.25 240 HIS A N 1
ATOM 1894 C CA . HIS A 1 240 ? -27.668 1.077 49.319 1.00 79.25 240 HIS A CA 1
ATOM 1895 C C . HIS A 1 240 ? -28.152 -0.218 49.995 1.00 79.25 240 HIS A C 1
ATOM 1897 O O . HIS A 1 240 ? -28.666 -0.178 51.108 1.00 79.25 240 HIS A O 1
ATOM 1903 N N . GLU A 1 241 ? -27.896 -1.384 49.395 1.00 79.56 241 GLU A N 1
ATOM 1904 C CA . GLU A 1 241 ? -28.213 -2.692 49.991 1.00 79.56 241 GLU A CA 1
ATOM 1905 C C . GLU A 1 241 ? -27.468 -2.927 51.314 1.00 79.56 241 GLU A C 1
ATOM 1907 O O . GLU A 1 241 ? -28.039 -3.438 52.277 1.00 79.56 241 GLU A O 1
ATOM 1912 N N . ARG A 1 242 ? -26.197 -2.512 51.404 1.00 77.50 242 ARG A N 1
ATOM 1913 C CA . ARG A 1 242 ? -25.415 -2.597 52.649 1.00 77.50 242 ARG A CA 1
ATOM 1914 C C . ARG A 1 242 ? -25.908 -1.651 53.738 1.00 77.50 242 ARG A C 1
ATOM 1916 O O . ARG A 1 242 ? -25.729 -1.958 54.912 1.00 77.50 242 ARG A O 1
ATOM 1923 N N . GLU A 1 243 ? -26.462 -0.500 53.375 1.00 77.69 243 GLU A N 1
ATOM 1924 C CA . GLU A 1 243 ? -27.068 0.429 54.331 1.00 77.69 243 GLU A CA 1
ATOM 1925 C C . GLU A 1 243 ? -28.396 -0.120 54.859 1.00 77.69 243 GLU A C 1
ATOM 1927 O O . GLU A 1 243 ? -28.599 -0.126 56.071 1.00 77.69 243 GLU A O 1
ATOM 1932 N N . LEU A 1 244 ? -29.230 -0.694 53.985 1.00 74.44 244 LEU A N 1
ATOM 1933 C CA . LEU A 1 244 ? -30.485 -1.353 54.367 1.00 74.44 244 LEU A CA 1
ATOM 1934 C C . LEU A 1 244 ? -30.263 -2.549 55.310 1.00 74.44 244 LEU A C 1
ATOM 1936 O O . LEU A 1 244 ? -31.024 -2.741 56.257 1.00 74.44 244 LEU A O 1
ATOM 1940 N N . LEU A 1 245 ? -29.189 -3.317 55.099 1.00 72.31 245 LEU A N 1
ATOM 1941 C CA . LEU A 1 245 ? -28.789 -4.430 55.971 1.00 72.31 245 LEU A CA 1
ATOM 1942 C C . LEU A 1 245 ? -28.231 -3.995 57.337 1.00 72.31 245 LEU A C 1
ATOM 1944 O O . LEU A 1 245 ? -28.079 -4.839 58.210 1.00 72.31 245 LEU A O 1
ATOM 1948 N N . LYS A 1 246 ? -27.880 -2.717 57.530 1.00 71.25 246 LYS A N 1
ATOM 1949 C CA . LYS A 1 246 ? -27.431 -2.182 58.832 1.00 71.25 246 LYS A CA 1
ATOM 1950 C C . LYS A 1 246 ? -28.567 -1.580 59.655 1.00 71.25 246 LYS A C 1
ATOM 1952 O O . LYS A 1 246 ? -28.391 -1.356 60.849 1.00 71.25 246 LYS A O 1
ATOM 1957 N N . THR A 1 247 ? -29.684 -1.249 59.013 1.00 67.81 247 THR A N 1
ATOM 1958 C CA . THR A 1 247 ? -30.872 -0.664 59.653 1.00 67.81 247 THR A CA 1
ATOM 1959 C C . THR A 1 247 ? -31.891 -1.705 60.121 1.00 67.81 247 THR A C 1
ATOM 1961 O O . THR A 1 247 ? -32.857 -1.338 60.787 1.00 67.81 247 THR A O 1
ATOM 1964 N N . HIS A 1 248 ? -31.672 -2.977 59.785 1.00 53.41 248 HIS A N 1
ATOM 1965 C CA . HIS A 1 248 ? -32.413 -4.143 60.267 1.00 53.41 248 HIS A CA 1
ATOM 1966 C C . HIS A 1 248 ? -31.524 -4.999 61.167 1.00 53.41 248 HIS A C 1
ATOM 1968 O O . HIS A 1 248 ? -32.080 -5.582 62.123 1.00 53.41 248 HIS A O 1
#

Nearest PDB structures (foldseek):
  8cih-assembly1_A  TM=2.640E-01  e=7.183E-01  Homo sapiens
  5j5k-assembly1_A  TM=2.961E-01  e=6.432E+00  Aspergillus fumigatus Af293

Radius of gyration: 31.17 Å; Cα contacts (8 Å, |Δi|>4): 162; chains: 1; bounding box: 66×33×118 Å

Sequence (248 aa):
MSDERKLGRRAALVDLLYWDHTLSSAVLRDSMLARIGAQQLPWGLHKDFPYGILGSWVMAVLSVFAVFATHEGNLLLALCSAGTAFLVLGAVACYTVQKQSSIQQARVQIAEALVELETQRGLLSNYLEALDRRTSRYFHVVTTSKTTAYAILNQILSEIDLLLEESSKTKDVRWLYERLSRSITVSEGYVSGKGKDHKIPLAQLSFVVADIQQLLEEGLDELEHEINHFKQIQLAQQRHERELLKTH